Protein AF-A0A951PEL7-F1 (afdb_monomer)

pLDDT: mean 92.61, std 8.61, range [45.69, 98.69]

Mean predicted aligned error: 6.42 Å

Organism: NCBI:txid2839662

Sequence (228 aa):
MPKVAEVSFRKYKTLYHFDSTKHGSCSSIIFHPSWAAYFEKHYTIVRDWAAWEWLGYMQRRNPSTPGLVCKLVTPSKRESLLKQTNYWKLILNQIDFYCIYSDQKIDANNFSLDHYLPWSFVAHDQLWNLVPTTPEVNSSKSNNLPPDHAFEKFITAQHLGLRTFHETTPQNTWDETVEVYINDLRIQNQDDLLDLEKLRNAYSNAIPPLISLATNQGFKLWQTSYSA

Secondary structure (DSSP, 8-state):
--HHHHHHHHHH--SEEES-SSTT----EEE-HHHHHHHHHHHHHHHHHHHHHHHHHHHHH-TT-TTHHHHHS--SSPPPTHHHHHHHHHHHTTS--B-TTT-PBPBTTB-EEEESS-HHHH-S--GGGEEEE-HHHHHHHTTSBPPTTHHHHHHHHHHHHHHHHHHHS-HHHHHHHHHHHHHHHT-SSSGGGG-HHHHHHHHHHHHHHHHHHHHHTTPPBP------

Radius of gyration: 25.46 Å; Cα contacts (8 Å, |Δi|>4): 228; chains: 1; bounding box: 55×40×68 Å

Solvent-accessible surface area (backbone atoms only — not comparable to full-atom values): 13256 Å² total; per-residue (Å²): 108,73,64,66,37,61,76,34,30,84,81,69,60,39,66,50,32,59,77,35,70,52,87,94,63,54,87,49,76,46,63,30,67,72,50,48,53,47,42,68,75,40,38,68,62,57,52,52,50,52,52,49,54,47,50,54,51,49,45,74,76,41,75,85,52,54,41,52,70,49,66,77,58,62,66,98,62,81,82,79,63,60,68,59,50,50,55,51,36,57,36,43,73,76,46,93,49,57,18,56,72,71,67,45,74,61,46,61,91,61,60,32,75,34,48,54,63,22,46,92,59,51,54,63,87,57,64,87,42,50,44,68,30,46,57,68,54,42,65,70,42,54,71,26,34,66,52,78,82,33,51,66,44,45,49,52,51,51,35,53,45,48,44,49,44,55,78,73,47,58,68,70,62,43,56,65,67,46,47,61,46,33,67,76,44,67,47,92,53,74,71,48,51,67,34,64,68,56,38,44,51,29,48,65,66,52,47,58,62,49,53,54,51,41,43,77,72,68,47,44,73,44,88,72,85,64,74,131

Foldseek 3Di:
DDPCCVVCCVPVVDQWDFPDPDPPPTDDIGGRPVNVVVCVVCVVVVVVVVLVVVLVVVCVVCVPQAPSVCLSCPDPDDDDCVVLLVLVLLLLVVDFDAALQQRHTDDSVAWDWAQLQFCNRNVDDQNLRIDTDGPVVRVLCHNAHEDPSSLLVSLVRQLSSLVSSVVPDDPVVSVVNCPSVCVQLVQDDSVLSNPSVSSSVSCVVRPPVSVVVVVVVPHHHRDDPSDD

Structure (mmCIF, N/CA/C/O backbone):
data_AF-A0A951PEL7-F1
#
_entry.id   AF-A0A951PEL7-F1
#
loop_
_atom_site.group_PDB
_atom_site.id
_atom_site.type_symbol
_atom_site.label_atom_id
_atom_site.label_alt_id
_atom_site.label_comp_id
_atom_site.label_asym_id
_atom_site.label_entity_id
_atom_site.label_seq_id
_atom_site.pdbx_PDB_ins_code
_atom_site.Cartn_x
_atom_site.Cartn_y
_atom_site.Cartn_z
_atom_site.occupancy
_atom_site.B_iso_or_equiv
_atom_site.auth_seq_id
_atom_site.auth_comp_id
_atom_site.auth_asym_id
_atom_site.auth_atom_id
_atom_site.pdbx_PDB_model_num
ATOM 1 N N . MET A 1 1 ? 31.874 9.849 -33.926 1.00 57.94 1 MET A N 1
ATOM 2 C CA . MET A 1 1 ? 30.808 8.957 -34.440 1.00 57.94 1 MET A CA 1
ATOM 3 C C . MET A 1 1 ? 31.457 7.873 -35.297 1.00 57.94 1 MET A C 1
ATOM 5 O O . MET A 1 1 ? 32.344 8.226 -36.074 1.00 57.94 1 MET A O 1
ATOM 9 N N . PRO A 1 2 ? 31.126 6.577 -35.148 1.00 65.12 2 PRO A N 1
ATOM 10 C CA . PRO A 1 2 ? 31.903 5.515 -35.784 1.00 65.12 2 PRO A CA 1
ATOM 11 C C . PRO A 1 2 ? 31.616 5.432 -37.292 1.00 65.12 2 PRO A C 1
ATOM 13 O O . PRO A 1 2 ? 30.633 4.829 -37.712 1.00 65.12 2 PRO A O 1
ATOM 16 N N . LYS A 1 3 ? 32.521 5.987 -38.115 1.00 69.50 3 LYS A N 1
ATOM 17 C CA . LYS A 1 3 ? 32.518 5.896 -39.595 1.00 69.50 3 LYS A CA 1
ATOM 18 C C . LYS A 1 3 ? 32.374 4.457 -40.120 1.00 69.50 3 LYS A C 1
ATOM 20 O O . LYS A 1 3 ? 31.879 4.236 -41.218 1.00 69.50 3 LYS A O 1
ATOM 25 N N . VAL A 1 4 ? 32.786 3.474 -39.318 1.00 71.44 4 VAL A N 1
ATOM 26 C CA . VAL A 1 4 ? 32.710 2.041 -39.634 1.00 71.44 4 VAL A CA 1
ATOM 27 C C . VAL A 1 4 ? 31.271 1.579 -39.878 1.00 71.44 4 VAL A C 1
ATOM 29 O O . VAL A 1 4 ? 31.048 0.791 -40.795 1.00 71.44 4 VAL A O 1
ATOM 32 N N . ALA A 1 5 ? 30.300 2.076 -39.101 1.00 70.75 5 ALA A N 1
ATOM 33 C CA . ALA A 1 5 ? 28.903 1.657 -39.217 1.00 70.75 5 ALA A CA 1
ATOM 34 C C . ALA A 1 5 ? 28.263 2.134 -40.529 1.00 70.75 5 ALA A C 1
ATOM 36 O O . ALA A 1 5 ? 27.526 1.370 -41.137 1.00 70.75 5 ALA A O 1
ATOM 37 N N . GLU A 1 6 ? 28.599 3.344 -40.987 1.00 73.06 6 GLU A N 1
ATOM 38 C CA . GLU A 1 6 ? 28.119 3.926 -42.248 1.00 73.06 6 GLU A CA 1
ATOM 39 C C . GLU A 1 6 ? 28.667 3.163 -43.464 1.00 73.06 6 GLU A C 1
ATOM 41 O O . GLU A 1 6 ? 27.905 2.683 -44.302 1.00 73.06 6 GLU A O 1
ATOM 46 N N . VAL A 1 7 ? 29.988 2.956 -43.518 1.00 78.31 7 VAL A N 1
ATOM 47 C CA . VAL A 1 7 ? 30.658 2.250 -44.629 1.00 78.31 7 VAL A CA 1
ATOM 48 C C . VAL A 1 7 ? 30.215 0.783 -44.720 1.00 78.31 7 VAL A C 1
ATOM 50 O O . VAL A 1 7 ? 30.119 0.208 -45.804 1.00 78.31 7 VAL A O 1
ATOM 53 N N . SER A 1 8 ? 29.917 0.170 -43.575 1.00 81.69 8 SER A N 1
ATOM 54 C CA . SER A 1 8 ? 29.542 -1.244 -43.473 1.00 81.69 8 SER A CA 1
ATOM 55 C C . SER A 1 8 ? 28.038 -1.492 -43.572 1.00 81.69 8 SER A C 1
ATOM 57 O O . SER A 1 8 ? 27.629 -2.651 -43.656 1.00 81.69 8 SER A O 1
ATOM 59 N N . PHE A 1 9 ? 27.213 -0.440 -43.585 1.00 82.94 9 PHE A N 1
ATOM 60 C CA . PHE A 1 9 ? 25.769 -0.537 -43.371 1.00 82.94 9 PHE A CA 1
ATOM 61 C C . PHE A 1 9 ? 25.067 -1.448 -44.376 1.00 82.94 9 PHE A C 1
ATOM 63 O O . PHE A 1 9 ? 24.330 -2.351 -43.989 1.00 82.94 9 PHE A O 1
ATOM 70 N N . ARG A 1 10 ? 25.343 -1.267 -45.673 1.00 81.88 10 ARG A N 1
ATOM 71 C CA . ARG A 1 10 ? 24.746 -2.089 -46.739 1.00 81.88 10 ARG A CA 1
ATOM 72 C C . ARG A 1 10 ? 25.421 -3.451 -46.886 1.00 81.88 10 ARG A C 1
ATOM 74 O O . ARG A 1 10 ? 24.744 -4.439 -47.147 1.00 81.88 10 ARG A O 1
ATOM 81 N N . LYS A 1 11 ? 26.747 -3.506 -46.717 1.00 86.44 11 LYS A N 1
ATOM 82 C CA . LYS A 1 11 ? 27.551 -4.715 -46.957 1.00 86.44 11 LYS A CA 1
ATOM 83 C C . LYS A 1 11 ? 27.383 -5.760 -45.854 1.00 86.44 11 LYS A C 1
ATOM 85 O O . LYS A 1 11 ? 27.200 -6.934 -46.151 1.00 86.44 11 LYS A O 1
ATOM 90 N N . TYR A 1 12 ? 27.443 -5.333 -44.596 1.00 85.31 12 TYR A N 1
ATOM 91 C CA . TYR A 1 12 ? 27.416 -6.214 -43.426 1.00 85.31 12 TYR A CA 1
ATOM 92 C C . TYR A 1 12 ? 26.092 -6.156 -42.661 1.00 85.31 12 TYR A C 1
ATOM 94 O O . TYR A 1 12 ? 25.952 -6.846 -41.657 1.00 85.31 12 TYR A O 1
ATOM 102 N N . LYS A 1 13 ? 25.121 -5.357 -43.134 1.00 87.94 13 LYS A N 1
ATOM 103 C CA . LYS A 1 13 ? 23.805 -5.185 -42.502 1.00 87.94 13 LYS A CA 1
ATOM 104 C C . LYS A 1 13 ? 23.946 -4.854 -41.014 1.00 87.94 13 LYS A C 1
ATOM 106 O O . LYS A 1 13 ? 23.382 -5.540 -40.164 1.00 87.94 13 LYS A O 1
ATOM 111 N N . THR A 1 14 ? 24.746 -3.841 -40.684 1.00 89.94 14 THR A N 1
ATOM 112 C CA . THR A 1 14 ? 24.863 -3.373 -39.294 1.00 89.94 14 THR A CA 1
ATOM 113 C C . THR A 1 14 ? 23.504 -2.881 -38.789 1.00 89.94 14 THR A C 1
ATOM 115 O O . THR A 1 14 ? 22.650 -2.486 -39.579 1.00 89.94 14 THR A O 1
ATOM 118 N N . LEU A 1 15 ? 23.280 -2.939 -37.473 1.00 90.44 15 LEU A N 1
ATOM 119 C CA . LEU A 1 15 ? 21.970 -2.668 -36.870 1.00 90.44 15 LEU A CA 1
ATOM 120 C C . LEU A 1 15 ? 21.412 -1.290 -37.255 1.00 90.44 15 LEU A C 1
ATOM 122 O O . LEU A 1 15 ? 20.276 -1.167 -37.718 1.00 90.44 15 LEU A O 1
ATOM 126 N N . TYR A 1 16 ? 22.241 -0.265 -37.080 1.00 91.38 16 TYR A N 1
ATOM 127 C CA . TYR A 1 16 ? 21.915 1.116 -37.386 1.00 91.38 16 TYR A CA 1
ATOM 128 C C . TYR A 1 16 ? 23.171 1.916 -37.752 1.00 91.38 16 TYR A C 1
ATOM 130 O O . TYR A 1 16 ? 24.299 1.508 -37.456 1.00 91.38 16 TYR A O 1
ATOM 138 N N . HIS A 1 17 ? 22.967 3.085 -38.355 1.00 89.56 17 HIS A N 1
ATOM 139 C CA . HIS A 1 17 ? 23.951 4.166 -38.409 1.00 89.56 17 HIS A CA 1
ATOM 140 C C . HIS A 1 17 ? 23.283 5.504 -38.078 1.00 89.56 17 HIS A C 1
ATOM 142 O O . HIS A 1 17 ? 22.070 5.579 -37.917 1.00 89.56 17 HIS A O 1
ATOM 148 N N . PHE A 1 18 ? 24.077 6.560 -37.946 1.00 88.81 18 PHE A N 1
ATOM 149 C CA . PHE A 1 18 ? 23.567 7.920 -37.783 1.00 88.81 18 PHE A CA 1
ATOM 150 C C . PHE A 1 18 ? 23.404 8.585 -39.149 1.00 88.81 18 PHE A C 1
ATOM 152 O O . PHE A 1 18 ? 24.183 8.301 -40.063 1.00 88.81 18 PHE A O 1
ATOM 159 N N . ASP A 1 19 ? 22.433 9.484 -39.280 1.00 89.19 19 ASP A N 1
ATOM 160 C CA . ASP A 1 19 ? 22.223 10.294 -40.491 1.00 89.19 19 ASP A CA 1
ATOM 161 C C . ASP A 1 19 ? 23.401 11.222 -40.831 1.00 89.19 19 ASP A C 1
ATOM 163 O O . ASP A 1 19 ? 23.542 11.658 -41.972 1.00 89.19 19 ASP A O 1
ATOM 167 N N . SER A 1 20 ? 24.278 11.488 -39.859 1.00 85.81 20 SER A N 1
ATOM 168 C CA . SER A 1 20 ? 25.512 12.243 -40.042 1.00 85.81 20 SER A CA 1
ATOM 169 C C . SER A 1 20 ? 26.658 11.689 -39.199 1.00 85.81 20 SER A C 1
ATOM 171 O O . SER A 1 20 ? 26.497 11.305 -38.039 1.00 85.81 20 SER A O 1
ATOM 173 N N . THR A 1 21 ? 27.870 11.715 -39.754 1.00 81.44 21 THR A N 1
ATOM 174 C CA . THR A 1 21 ? 29.106 11.411 -39.015 1.00 81.44 21 THR A CA 1
ATOM 175 C C . THR A 1 21 ? 29.754 12.631 -38.370 1.00 81.44 21 THR A C 1
ATOM 177 O O . THR A 1 21 ? 30.701 12.476 -37.589 1.00 81.44 21 THR A O 1
ATOM 180 N N . LYS A 1 22 ? 29.246 13.840 -38.647 1.00 84.25 22 LYS A N 1
ATOM 181 C CA . LYS A 1 22 ? 29.718 15.080 -38.020 1.00 84.25 22 LYS A CA 1
ATOM 182 C C . LYS A 1 22 ? 29.101 15.227 -36.629 1.00 84.25 22 LYS A C 1
ATOM 184 O O . LYS A 1 22 ? 27.885 15.177 -36.457 1.00 84.25 22 LYS A O 1
ATOM 189 N N . HIS A 1 23 ? 29.956 15.405 -35.625 1.00 78.94 23 HIS A N 1
ATOM 190 C CA . HIS A 1 23 ? 29.526 15.637 -34.248 1.00 78.94 23 HIS A CA 1
ATOM 191 C C . HIS A 1 23 ? 28.653 16.899 -34.160 1.00 78.94 23 HIS A C 1
ATOM 193 O O . HIS A 1 23 ? 28.997 17.919 -34.749 1.00 78.94 23 HIS A O 1
ATOM 199 N N . GLY A 1 24 ? 27.531 16.827 -33.439 1.00 84.00 24 GLY A N 1
ATOM 200 C CA . GLY A 1 24 ? 26.575 17.936 -33.315 1.00 84.00 24 GLY A CA 1
ATOM 201 C C . GLY A 1 24 ? 25.646 18.143 -34.519 1.00 84.00 24 GLY A C 1
ATOM 202 O O . GLY A 1 24 ? 24.775 18.999 -34.453 1.00 84.00 24 GLY A O 1
ATOM 203 N N . SER A 1 25 ? 25.792 17.367 -35.600 1.00 87.12 25 SER A N 1
ATOM 204 C CA . SER A 1 25 ? 24.920 17.430 -36.790 1.00 87.12 25 SER A CA 1
ATOM 205 C C . SER A 1 25 ? 24.080 16.167 -36.996 1.00 87.12 25 SER A C 1
ATOM 207 O O . SER A 1 25 ? 23.501 15.985 -38.061 1.00 87.12 25 SER A O 1
ATOM 209 N N . CYS A 1 26 ? 24.069 15.271 -36.013 1.00 88.62 26 CYS A N 1
ATOM 210 C CA . CYS A 1 26 ? 23.255 14.065 -36.023 1.00 88.62 26 CYS A CA 1
ATOM 211 C C . CYS A 1 26 ? 21.867 14.393 -35.475 1.00 88.62 26 CYS A C 1
ATOM 213 O O . CYS A 1 26 ? 21.769 14.898 -34.355 1.00 88.62 26 CYS A O 1
ATOM 215 N N . SER A 1 27 ? 20.819 14.074 -36.233 1.00 90.75 27 SER A N 1
ATOM 216 C CA . SER A 1 27 ? 19.427 14.297 -35.816 1.00 90.75 27 SER A CA 1
ATOM 217 C C . SER A 1 27 ? 18.623 13.007 -35.694 1.00 90.75 27 SER A C 1
ATOM 219 O O . SER A 1 27 ? 17.594 12.981 -35.021 1.00 90.75 27 SER A O 1
ATOM 221 N N . SER A 1 28 ? 19.107 11.920 -36.298 1.00 90.88 28 SER A N 1
ATOM 222 C CA . SER A 1 28 ? 18.386 10.655 -36.338 1.00 90.88 28 SER A CA 1
ATOM 223 C C . SER A 1 28 ? 19.304 9.434 -36.412 1.00 90.88 28 SER A C 1
ATOM 225 O O . SER A 1 28 ? 20.475 9.497 -36.797 1.00 90.88 28 SER A O 1
ATOM 227 N N . ILE A 1 29 ? 18.736 8.293 -36.021 1.00 91.69 29 ILE A N 1
ATOM 228 C CA . ILE A 1 29 ? 19.324 6.966 -36.185 1.00 91.69 29 ILE A CA 1
ATOM 229 C C . ILE A 1 29 ? 18.579 6.270 -37.325 1.00 91.69 29 ILE A C 1
ATOM 231 O O . ILE A 1 29 ? 17.351 6.209 -37.324 1.00 91.69 29 ILE A O 1
ATOM 235 N N . ILE A 1 30 ? 19.321 5.724 -38.282 1.00 90.75 30 ILE A N 1
ATOM 236 C CA . ILE A 1 30 ? 18.791 5.007 -39.439 1.00 90.75 30 ILE A CA 1
ATOM 237 C C . ILE A 1 30 ? 19.024 3.511 -39.227 1.00 90.75 30 ILE A C 1
ATOM 239 O O . ILE A 1 30 ? 20.162 3.037 -39.235 1.00 90.75 30 ILE A O 1
ATOM 243 N N . PHE A 1 31 ? 17.938 2.758 -39.047 1.00 92.88 31 PHE A N 1
ATOM 244 C CA . PHE A 1 31 ? 17.975 1.299 -38.953 1.00 92.88 31 PHE A CA 1
ATOM 245 C C . PHE A 1 31 ? 18.129 0.652 -40.325 1.00 92.88 31 PHE A C 1
ATOM 247 O O . PHE A 1 31 ? 17.558 1.104 -41.320 1.00 92.88 31 PHE A O 1
ATOM 254 N N . HIS A 1 32 ? 18.873 -0.453 -40.387 1.00 94.00 32 HIS A N 1
ATOM 255 C CA . HIS A 1 32 ? 18.930 -1.233 -41.619 1.00 94.00 32 HIS A CA 1
ATOM 256 C C . HIS A 1 32 ? 17.564 -1.878 -41.891 1.00 94.00 32 HIS A C 1
ATOM 258 O O . HIS A 1 32 ? 17.008 -2.485 -40.973 1.00 94.00 32 HIS A O 1
ATOM 264 N N . PRO A 1 33 ? 17.047 -1.862 -43.136 1.00 93.88 33 PRO A N 1
ATOM 265 C CA . PRO A 1 33 ? 15.721 -2.406 -43.441 1.00 93.88 33 PRO A CA 1
ATOM 266 C C . PRO A 1 33 ? 15.511 -3.856 -42.983 1.00 93.88 33 PRO A C 1
ATOM 268 O O . PRO A 1 33 ? 14.449 -4.196 -42.481 1.00 93.88 33 PRO A O 1
ATOM 271 N N . SER A 1 34 ? 16.535 -4.716 -43.083 1.00 93.94 34 SER A N 1
ATOM 272 C CA . SER A 1 34 ? 16.443 -6.100 -42.581 1.00 93.94 34 SER A CA 1
ATOM 273 C C . SER A 1 34 ? 16.281 -6.194 -41.060 1.00 93.94 34 SER A C 1
ATOM 275 O O . SER A 1 34 ? 15.591 -7.090 -40.589 1.00 93.94 34 SER A O 1
ATOM 277 N N . TRP A 1 35 ? 16.905 -5.292 -40.299 1.00 93.94 35 TRP A N 1
ATOM 278 C CA . TRP A 1 35 ? 16.759 -5.249 -38.843 1.00 93.94 35 TRP A CA 1
ATOM 279 C C . TRP A 1 35 ? 15.435 -4.614 -38.433 1.00 93.94 35 TRP A C 1
ATOM 281 O O . TRP A 1 35 ? 14.795 -5.121 -37.522 1.00 93.94 35 TRP A O 1
ATOM 291 N N . ALA A 1 36 ? 14.986 -3.572 -39.141 1.00 93.69 36 ALA A N 1
ATOM 292 C CA . ALA A 1 36 ? 13.651 -3.010 -38.952 1.00 93.69 36 ALA A CA 1
ATOM 293 C C . ALA A 1 36 ? 12.569 -4.084 -39.160 1.00 93.69 36 ALA A C 1
ATOM 295 O O . ALA A 1 36 ? 11.777 -4.329 -38.257 1.00 93.69 36 ALA A O 1
ATOM 296 N N . ALA A 1 37 ? 12.628 -4.826 -40.272 1.00 95.50 37 ALA A N 1
ATOM 297 C CA . ALA A 1 37 ? 11.707 -5.932 -40.541 1.00 95.50 37 ALA A CA 1
ATOM 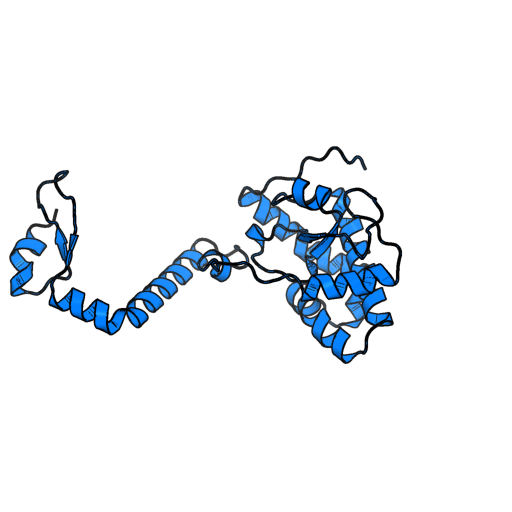298 C C . ALA A 1 37 ? 11.796 -7.056 -39.490 1.00 95.50 37 ALA A C 1
ATOM 300 O O . ALA A 1 37 ? 10.782 -7.647 -39.120 1.00 95.50 37 ALA A O 1
ATOM 301 N N . TYR A 1 38 ? 13.000 -7.359 -38.987 1.00 94.50 38 TYR A N 1
ATOM 302 C CA . TYR A 1 38 ? 13.176 -8.316 -37.893 1.00 94.50 38 TYR A CA 1
ATOM 303 C C . TYR A 1 38 ? 12.499 -7.827 -36.609 1.00 94.50 38 TYR A C 1
ATOM 305 O O . TYR A 1 38 ? 11.754 -8.582 -35.989 1.00 94.50 38 TYR A O 1
ATOM 313 N N . PHE A 1 39 ? 12.725 -6.571 -36.215 1.00 93.81 39 PHE A N 1
ATOM 314 C CA . PHE A 1 39 ? 12.109 -6.002 -35.022 1.00 93.81 39 PHE A CA 1
ATOM 315 C C . PHE A 1 39 ? 10.601 -5.895 -35.147 1.00 93.81 39 PHE A C 1
ATOM 317 O O . PHE A 1 39 ? 9.928 -6.230 -34.188 1.00 93.81 39 PHE A O 1
ATOM 324 N N . GLU A 1 40 ? 10.059 -5.509 -36.299 1.00 94.75 40 GLU A N 1
ATOM 325 C CA . GLU A 1 40 ? 8.611 -5.508 -36.524 1.00 94.75 40 GLU A CA 1
ATOM 326 C C . GLU A 1 40 ? 8.026 -6.915 -36.365 1.00 94.75 40 GLU A C 1
ATOM 328 O O . GLU A 1 40 ? 7.053 -7.109 -35.637 1.00 94.75 40 GLU A O 1
ATOM 333 N N . LYS A 1 41 ? 8.666 -7.924 -36.970 1.00 97.31 41 LYS A N 1
ATOM 334 C CA . LYS A 1 41 ? 8.226 -9.323 -36.878 1.00 97.31 41 LYS A CA 1
ATOM 335 C C . LYS A 1 41 ? 8.325 -9.894 -35.459 1.00 97.31 41 LYS A C 1
ATOM 337 O O . LYS A 1 41 ? 7.495 -10.713 -35.071 1.00 97.31 41 LYS A O 1
ATOM 342 N N . HIS A 1 42 ? 9.349 -9.506 -34.703 1.00 96.31 42 HIS A N 1
ATOM 343 C CA . HIS A 1 42 ? 9.679 -10.079 -33.393 1.00 96.31 42 HIS A CA 1
ATOM 344 C C . HIS A 1 42 ? 9.487 -9.095 -32.231 1.00 96.31 42 HIS A C 1
ATOM 346 O O . HIS A 1 42 ? 10.019 -9.321 -31.143 1.00 96.31 42 HIS A O 1
ATOM 352 N N . TYR A 1 43 ? 8.725 -8.019 -32.447 1.00 94.88 43 TYR A N 1
ATOM 353 C CA . TYR A 1 43 ? 8.643 -6.875 -31.539 1.00 94.88 43 TYR A CA 1
ATOM 354 C C . TYR A 1 43 ? 8.303 -7.289 -30.111 1.00 94.88 43 TYR A C 1
ATOM 356 O O . TYR A 1 43 ? 9.003 -6.901 -29.183 1.00 94.88 43 TYR A O 1
ATOM 364 N N . THR A 1 44 ? 7.282 -8.133 -29.944 1.00 95.25 44 THR A N 1
ATOM 365 C CA . THR A 1 44 ? 6.839 -8.628 -28.635 1.00 95.25 44 THR A CA 1
ATOM 366 C C . THR A 1 44 ? 7.980 -9.288 -27.862 1.00 95.25 44 THR A C 1
ATOM 368 O O . THR A 1 44 ? 8.234 -8.916 -26.725 1.00 95.25 44 THR A O 1
ATOM 371 N N . ILE A 1 45 ? 8.739 -10.188 -28.498 1.00 96.06 45 ILE A N 1
ATOM 372 C CA . ILE A 1 45 ? 9.849 -10.907 -27.851 1.00 96.06 45 ILE A CA 1
ATOM 373 C C . ILE A 1 45 ? 10.950 -9.931 -27.428 1.00 96.06 45 ILE A C 1
ATOM 375 O O . ILE A 1 45 ? 11.441 -9.992 -26.303 1.00 96.06 45 ILE A O 1
ATOM 379 N N . VAL A 1 46 ? 11.338 -9.021 -28.324 1.00 93.81 46 VAL A N 1
ATOM 380 C CA . VAL A 1 46 ? 12.419 -8.060 -28.056 1.00 93.81 46 VAL A CA 1
ATOM 381 C C . VAL A 1 46 ? 12.015 -7.067 -26.967 1.00 93.81 46 VAL A C 1
ATOM 383 O O . VAL A 1 46 ? 12.811 -6.780 -26.074 1.00 93.81 46 VAL A O 1
ATOM 386 N N . ARG A 1 47 ? 10.776 -6.567 -27.013 1.00 93.12 47 ARG A N 1
ATOM 387 C CA . ARG A 1 47 ? 10.211 -5.670 -26.003 1.00 93.12 47 ARG A CA 1
ATOM 388 C C . ARG A 1 47 ? 10.167 -6.343 -24.634 1.00 93.12 47 ARG A C 1
ATOM 390 O O . ARG A 1 47 ? 10.596 -5.735 -23.659 1.00 93.12 47 ARG A O 1
ATOM 397 N N . ASP A 1 48 ? 9.675 -7.574 -24.564 1.00 92.94 48 ASP A N 1
ATOM 398 C CA . ASP A 1 48 ? 9.505 -8.282 -23.294 1.00 92.94 48 ASP A CA 1
ATOM 399 C C . ASP A 1 48 ? 10.867 -8.674 -22.694 1.00 92.94 48 ASP A C 1
ATOM 401 O O . ASP A 1 48 ? 11.072 -8.518 -21.490 1.00 92.94 48 ASP A O 1
ATOM 405 N N . TRP A 1 49 ? 11.844 -9.064 -23.525 1.00 94.94 49 TRP A N 1
ATOM 406 C CA . TRP A 1 49 ? 13.236 -9.244 -23.091 1.00 94.94 49 TRP A CA 1
ATOM 407 C C . TRP A 1 49 ? 13.838 -7.943 -22.539 1.00 94.94 49 TRP A C 1
ATOM 409 O O . TRP A 1 49 ? 14.417 -7.941 -21.454 1.00 94.94 49 TRP A O 1
ATOM 419 N N . ALA A 1 50 ? 13.662 -6.819 -23.241 1.00 93.50 50 ALA A N 1
ATOM 420 C CA . ALA A 1 50 ? 14.165 -5.526 -22.779 1.00 93.50 50 ALA A CA 1
ATOM 421 C C . ALA A 1 50 ? 13.513 -5.094 -21.454 1.00 93.50 50 ALA A C 1
ATOM 423 O O . ALA A 1 50 ? 14.199 -4.586 -20.566 1.00 93.50 50 ALA A O 1
ATOM 424 N N . ALA A 1 51 ? 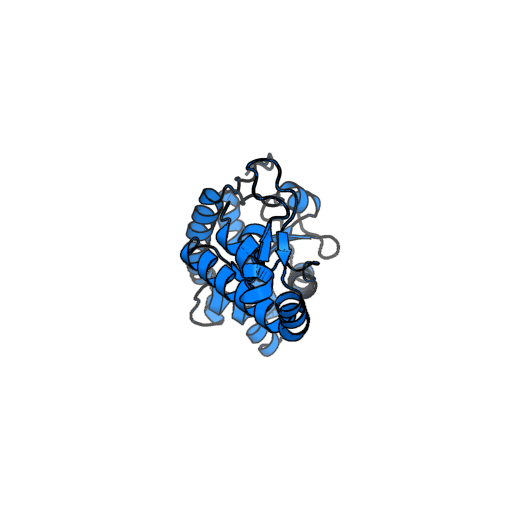12.207 -5.331 -21.293 1.00 92.00 51 ALA A N 1
ATOM 425 C CA . ALA A 1 51 ? 11.490 -5.071 -20.048 1.00 92.00 51 ALA A CA 1
ATOM 426 C C . ALA A 1 51 ? 12.005 -5.948 -18.894 1.00 92.00 51 ALA A C 1
ATOM 428 O O . ALA A 1 51 ? 12.180 -5.448 -17.782 1.00 92.00 51 ALA A O 1
ATOM 429 N N . TRP A 1 52 ? 12.303 -7.224 -19.155 1.00 93.50 52 TRP A N 1
ATOM 430 C CA . TRP A 1 52 ? 12.878 -8.143 -18.170 1.00 93.50 52 TRP A CA 1
ATOM 431 C C . TRP A 1 52 ? 14.273 -7.709 -17.707 1.00 93.50 52 TRP A C 1
ATOM 433 O O . TRP A 1 52 ? 14.529 -7.615 -16.505 1.00 93.50 52 TRP A O 1
ATOM 443 N N . GLU A 1 53 ? 15.168 -7.382 -18.642 1.00 95.44 53 GLU A N 1
ATOM 444 C CA . GLU A 1 53 ? 16.512 -6.889 -18.312 1.00 95.44 53 GLU A CA 1
ATOM 445 C C . GLU A 1 53 ? 16.458 -5.565 -17.546 1.00 95.44 53 GLU A C 1
ATOM 447 O O . GLU A 1 53 ? 17.214 -5.354 -16.590 1.00 95.44 53 GLU A O 1
ATOM 452 N N . TRP A 1 54 ? 15.525 -4.684 -17.921 1.00 93.81 54 TRP A N 1
ATOM 453 C CA . TRP A 1 54 ? 15.289 -3.434 -17.211 1.00 93.81 54 TRP A CA 1
ATOM 454 C C . TRP A 1 54 ? 14.802 -3.668 -15.780 1.00 93.81 54 TRP A C 1
ATOM 456 O O . TRP A 1 54 ? 15.372 -3.104 -14.844 1.00 93.81 54 TRP A O 1
ATOM 466 N N . LEU A 1 55 ? 13.816 -4.547 -15.583 1.00 92.62 55 LEU A N 1
ATOM 467 C CA . LEU A 1 55 ? 13.355 -4.946 -14.254 1.00 92.62 55 LEU A CA 1
ATOM 468 C C . LEU A 1 55 ? 14.507 -5.522 -13.418 1.00 92.62 55 LEU A C 1
ATOM 470 O O . LEU A 1 55 ? 14.706 -5.107 -12.276 1.00 92.62 55 LEU A O 1
ATOM 474 N N . GLY A 1 56 ? 15.308 -6.419 -13.996 1.00 93.88 56 GLY A N 1
ATOM 475 C CA . GLY A 1 56 ? 16.467 -7.006 -13.325 1.00 93.88 56 GLY A CA 1
ATOM 476 C C . GLY A 1 56 ? 17.508 -5.959 -12.920 1.00 93.88 56 GLY A C 1
ATOM 477 O O . GLY A 1 56 ? 18.026 -5.993 -11.801 1.00 93.88 56 GLY A O 1
ATOM 478 N N . TYR A 1 57 ? 17.805 -4.996 -13.797 1.00 95.25 57 TYR A N 1
ATOM 479 C CA . TYR A 1 57 ? 18.674 -3.865 -13.473 1.00 95.25 57 TYR A CA 1
ATOM 480 C C . TYR A 1 57 ? 18.108 -3.032 -12.320 1.00 95.25 57 TYR A C 1
ATOM 482 O O . TYR A 1 57 ? 18.821 -2.756 -11.351 1.00 95.25 57 TYR A O 1
ATOM 490 N N . MET A 1 58 ? 16.829 -2.671 -12.399 1.00 94.50 58 MET A N 1
ATOM 491 C CA . MET A 1 58 ? 16.174 -1.842 -11.395 1.00 94.50 58 MET A CA 1
ATOM 492 C C . MET A 1 58 ? 16.121 -2.536 -10.034 1.00 94.50 58 MET A C 1
ATOM 494 O O . MET A 1 58 ? 16.400 -1.883 -9.030 1.00 94.50 58 MET A O 1
ATOM 498 N N . GLN A 1 59 ? 15.866 -3.848 -9.983 1.00 93.19 59 GLN A N 1
ATOM 499 C CA . GLN A 1 59 ? 15.865 -4.620 -8.737 1.00 93.19 59 GLN A CA 1
ATOM 500 C C . GLN A 1 59 ? 17.248 -4.631 -8.079 1.00 93.19 59 GLN A C 1
ATOM 502 O O . GLN A 1 59 ? 17.356 -4.431 -6.872 1.00 93.19 59 GLN A O 1
ATOM 507 N N . ARG A 1 60 ? 18.325 -4.791 -8.865 1.00 94.50 60 ARG A N 1
ATOM 508 C CA . ARG A 1 60 ? 19.704 -4.737 -8.343 1.00 94.50 60 ARG A CA 1
ATOM 509 C C . ARG A 1 60 ? 20.075 -3.363 -7.791 1.00 94.50 60 ARG A C 1
ATOM 511 O O . ARG A 1 60 ? 20.851 -3.277 -6.846 1.00 94.50 60 ARG A O 1
ATOM 518 N N . ARG A 1 61 ? 19.563 -2.290 -8.397 1.00 93.81 61 ARG A N 1
ATOM 519 C CA . ARG A 1 61 ? 19.840 -0.910 -7.967 1.00 93.81 61 ARG A CA 1
ATOM 520 C C . ARG A 1 61 ? 18.961 -0.451 -6.807 1.00 93.81 61 ARG A C 1
ATOM 522 O O . ARG A 1 61 ? 19.358 0.466 -6.100 1.00 93.81 61 ARG A O 1
ATOM 529 N N . ASN A 1 62 ? 17.812 -1.091 -6.600 1.00 90.69 62 ASN A N 1
ATOM 530 C CA . ASN A 1 62 ? 16.803 -0.678 -5.628 1.00 90.69 62 ASN A CA 1
ATOM 531 C C . ASN A 1 62 ? 16.290 -1.878 -4.803 1.00 90.69 62 ASN A C 1
ATOM 533 O O . ASN A 1 62 ? 15.080 -2.105 -4.760 1.00 90.69 62 ASN A O 1
ATOM 537 N N . PRO A 1 63 ? 17.173 -2.654 -4.141 1.00 88.38 63 PRO A N 1
ATOM 538 C CA . PRO A 1 63 ? 16.821 -3.955 -3.563 1.00 88.38 63 PRO A CA 1
ATOM 539 C C . PRO A 1 63 ? 15.715 -3.878 -2.506 1.00 88.38 63 PRO A C 1
ATOM 541 O O . PRO A 1 63 ? 14.916 -4.800 -2.391 1.00 88.38 63 PRO A O 1
ATOM 544 N N . SER A 1 64 ? 15.644 -2.768 -1.770 1.00 87.94 64 SER A N 1
ATOM 545 C CA . SER A 1 64 ? 14.666 -2.573 -0.699 1.00 87.94 64 SER A CA 1
ATOM 546 C C . SER A 1 64 ? 13.343 -1.973 -1.174 1.00 87.94 64 SER A C 1
ATOM 548 O O . SER A 1 64 ? 12.457 -1.786 -0.353 1.00 87.94 64 SER A O 1
ATOM 550 N N . THR A 1 65 ? 13.191 -1.615 -2.454 1.00 87.50 65 THR A N 1
ATOM 551 C CA . THR A 1 65 ? 12.000 -0.891 -2.930 1.00 87.50 65 THR A CA 1
ATOM 552 C C . THR A 1 65 ? 10.789 -1.820 -3.033 1.00 87.50 65 THR A C 1
ATOM 554 O O . THR A 1 65 ? 10.798 -2.718 -3.877 1.00 87.50 65 THR A O 1
ATOM 557 N N . PRO A 1 66 ? 9.711 -1.580 -2.258 1.00 87.81 66 PRO A N 1
ATOM 558 C CA . PRO A 1 66 ? 8.499 -2.384 -2.349 1.00 87.81 66 PRO A CA 1
ATOM 559 C C . PRO A 1 66 ? 7.825 -2.206 -3.709 1.00 87.81 66 PRO A C 1
ATOM 561 O O . PRO A 1 66 ? 7.874 -1.114 -4.290 1.00 87.81 66 PRO A O 1
ATOM 564 N N . GLY A 1 67 ? 7.203 -3.278 -4.207 1.00 85.81 67 GLY A N 1
ATOM 565 C CA . GLY A 1 67 ? 6.362 -3.241 -5.405 1.00 85.81 67 GLY A CA 1
ATOM 566 C C . GLY A 1 67 ? 7.071 -2.730 -6.664 1.00 85.81 67 GLY A C 1
ATOM 567 O O . GLY A 1 67 ? 6.438 -2.094 -7.503 1.00 85.81 67 GLY A O 1
ATOM 568 N N . LEU A 1 68 ? 8.384 -2.958 -6.803 1.00 89.06 68 LEU A N 1
ATOM 569 C CA . LEU A 1 68 ? 9.184 -2.380 -7.890 1.00 89.06 68 LEU A CA 1
ATOM 570 C C . LEU A 1 68 ? 8.618 -2.695 -9.282 1.00 89.06 68 LEU A C 1
ATOM 572 O O . LEU A 1 68 ? 8.548 -1.803 -10.123 1.00 89.06 68 LEU A O 1
ATOM 576 N N . VAL A 1 69 ? 8.168 -3.931 -9.512 1.00 87.06 69 VAL A N 1
ATOM 577 C CA . VAL A 1 69 ? 7.535 -4.341 -10.778 1.00 87.06 69 VAL A CA 1
ATOM 578 C C . VAL A 1 69 ? 6.344 -3.435 -11.106 1.00 87.06 69 VAL A C 1
ATOM 580 O O . VAL A 1 69 ? 6.284 -2.869 -12.196 1.00 87.06 69 VAL A O 1
ATOM 583 N N . CYS A 1 70 ? 5.452 -3.225 -10.136 1.00 86.38 70 CYS A N 1
ATOM 584 C CA . CYS A 1 70 ? 4.264 -2.381 -10.277 1.00 86.38 70 CYS A CA 1
ATOM 585 C C . CYS A 1 70 ? 4.613 -0.901 -10.509 1.00 86.38 70 CYS A C 1
ATOM 587 O O . CYS A 1 70 ? 3.850 -0.173 -11.139 1.00 86.38 70 CYS A O 1
ATOM 589 N N . LYS A 1 71 ? 5.775 -0.443 -10.026 1.00 87.25 71 LYS A N 1
ATOM 590 C CA . LYS A 1 71 ? 6.275 0.924 -10.252 1.00 87.25 71 LYS A CA 1
ATOM 591 C C . LYS A 1 71 ? 6.896 1.117 -11.635 1.00 87.25 71 LYS A C 1
ATOM 593 O O . LYS A 1 71 ? 6.842 2.222 -12.166 1.00 87.25 71 LYS A O 1
ATOM 598 N N .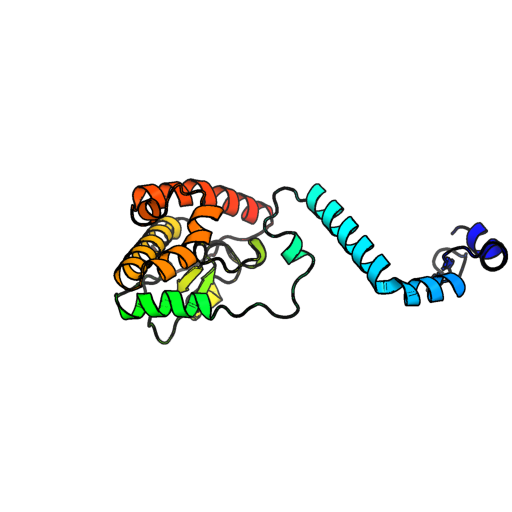 LEU A 1 72 ? 7.504 0.077 -12.209 1.00 86.12 72 LEU A N 1
ATOM 599 C CA . LEU A 1 72 ? 8.090 0.128 -13.555 1.00 86.12 72 LEU A CA 1
ATOM 600 C C . LEU A 1 72 ? 7.040 -0.028 -14.649 1.00 86.12 72 LEU A C 1
ATOM 602 O O . LEU A 1 72 ? 7.178 0.550 -15.724 1.00 86.12 72 LEU A O 1
ATOM 606 N N . VAL A 1 73 ? 6.002 -0.808 -14.363 1.00 80.44 73 VAL A N 1
ATOM 607 C CA . VAL A 1 73 ? 4.865 -1.027 -15.252 1.00 80.44 73 VAL A CA 1
ATOM 608 C C . VAL A 1 73 ? 3.636 -0.431 -14.584 1.00 80.44 73 VAL A C 1
ATOM 610 O O . VAL A 1 73 ? 2.746 -1.146 -14.129 1.00 80.44 73 VAL A O 1
ATOM 613 N N . THR A 1 74 ? 3.610 0.897 -14.471 1.00 69.19 74 THR A N 1
ATOM 614 C CA . THR A 1 74 ? 2.453 1.589 -13.907 1.00 69.19 74 THR A CA 1
ATOM 615 C C . THR A 1 74 ? 1.246 1.384 -14.822 1.00 69.19 74 THR A C 1
ATOM 617 O O . THR A 1 74 ? 1.289 1.763 -15.998 1.00 69.19 74 THR A O 1
ATOM 620 N N . PRO A 1 75 ? 0.156 0.775 -14.325 1.00 70.81 75 PRO A N 1
ATOM 621 C CA . PRO A 1 75 ? -1.032 0.588 -15.137 1.00 70.81 75 PRO A CA 1
ATOM 622 C C . PRO A 1 75 ? -1.636 1.952 -15.486 1.00 70.81 75 PRO A C 1
ATOM 624 O O . PRO A 1 75 ? -1.598 2.900 -14.700 1.00 70.81 75 PRO A O 1
ATOM 627 N N . SER A 1 76 ? -2.221 2.051 -16.680 1.00 74.25 76 SER A N 1
ATOM 628 C CA . SER A 1 76 ? -2.839 3.286 -17.185 1.00 74.25 76 SER A CA 1
ATOM 629 C C . SER A 1 76 ? -4.029 3.758 -16.341 1.00 74.25 76 SER A C 1
ATOM 631 O O . SER A 1 76 ? -4.411 4.926 -16.408 1.00 74.25 76 SER A O 1
ATOM 633 N N . LYS A 1 77 ? -4.609 2.862 -15.536 1.00 77.44 77 LYS A N 1
ATOM 634 C CA . LYS A 1 77 ? -5.635 3.145 -14.530 1.00 77.44 77 LYS A CA 1
ATOM 635 C C . LYS A 1 77 ? -5.324 2.351 -13.266 1.00 77.44 77 LYS A C 1
ATOM 637 O O . LYS A 1 77 ? -4.903 1.201 -13.359 1.00 77.44 77 LYS A O 1
ATOM 642 N N . ARG A 1 78 ? -5.555 2.955 -12.097 1.00 80.06 78 ARG A N 1
ATOM 643 C CA . ARG A 1 78 ? -5.532 2.222 -10.825 1.00 80.06 78 ARG A CA 1
ATOM 644 C C . ARG A 1 78 ? -6.722 1.273 -10.756 1.00 80.06 78 ARG A C 1
ATOM 646 O O . ARG A 1 78 ? -7.785 1.574 -11.305 1.00 80.06 78 ARG A O 1
ATOM 653 N N . GLU A 1 79 ? -6.526 0.148 -10.083 1.00 84.19 79 GLU A N 1
ATOM 654 C CA . GLU A 1 79 ? -7.622 -0.760 -9.776 1.00 84.19 79 GLU A CA 1
ATOM 655 C C . GLU A 1 79 ? -8.639 -0.083 -8.850 1.00 84.19 79 GLU A C 1
ATOM 657 O O . GLU A 1 79 ? -8.354 0.901 -8.163 1.00 84.19 79 GLU A O 1
ATOM 662 N N . SER A 1 80 ? -9.872 -0.580 -8.885 1.00 91.12 80 SER A N 1
ATOM 663 C CA . SER A 1 80 ? -10.931 -0.068 -8.025 1.00 91.12 80 SER A CA 1
ATOM 664 C C . SER A 1 80 ? -10.753 -0.586 -6.599 1.00 91.12 80 SER A C 1
ATOM 666 O O . SER A 1 80 ? -10.633 -1.791 -6.398 1.00 91.12 80 SER A O 1
ATOM 668 N N . LEU A 1 81 ? -10.866 0.306 -5.610 1.00 95.44 81 LEU A N 1
ATOM 669 C CA . LEU A 1 81 ? -10.908 -0.047 -4.184 1.00 95.44 81 LEU A CA 1
ATOM 670 C C . LEU A 1 81 ? -12.252 -0.650 -3.734 1.00 95.44 81 LEU A C 1
ATOM 672 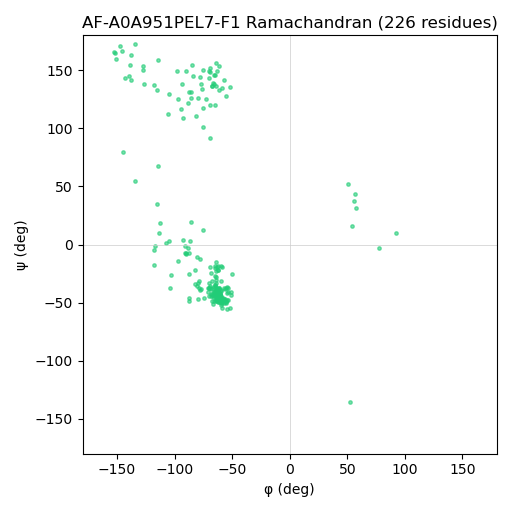O O . LEU A 1 81 ? -12.507 -0.753 -2.540 1.00 95.44 81 LEU A O 1
ATOM 676 N N . LEU A 1 82 ? -13.139 -1.042 -4.658 1.00 96.44 82 LEU A N 1
ATOM 677 C CA . LEU A 1 82 ? -14.503 -1.478 -4.340 1.00 96.44 82 LEU A CA 1
ATOM 678 C C . LEU A 1 82 ? -14.548 -2.602 -3.293 1.00 96.44 82 LEU A C 1
ATOM 680 O O . LEU A 1 82 ? -15.396 -2.568 -2.404 1.00 96.44 82 LEU A O 1
ATOM 684 N N . LYS A 1 83 ? -13.636 -3.580 -3.365 1.00 95.94 83 LYS A N 1
ATOM 685 C CA . LYS A 1 83 ? -13.579 -4.684 -2.392 1.00 95.94 83 LYS A CA 1
ATOM 686 C C . LYS A 1 83 ? -13.263 -4.168 -0.986 1.00 95.94 83 LYS A C 1
ATOM 688 O O . LYS A 1 83 ? -13.957 -4.508 -0.033 1.00 95.94 83 LYS A O 1
ATOM 693 N N . GLN A 1 84 ? -12.265 -3.300 -0.877 1.00 98.00 84 GLN A N 1
ATOM 694 C CA . GLN A 1 84 ? -11.811 -2.712 0.377 1.00 98.00 84 GLN A CA 1
ATOM 695 C C . GLN A 1 84 ? -12.843 -1.730 0.940 1.00 98.00 84 GLN A C 1
ATOM 697 O O . GLN A 1 84 ? -13.081 -1.699 2.146 1.00 98.00 84 GLN A O 1
ATOM 702 N N . THR A 1 85 ? -13.512 -0.969 0.069 1.00 98.06 85 THR A N 1
ATOM 703 C CA . THR A 1 85 ? -14.631 -0.100 0.442 1.00 98.06 85 THR A CA 1
ATOM 704 C C . THR A 1 85 ? -15.789 -0.923 0.989 1.00 98.06 85 THR A C 1
ATOM 706 O O . THR A 1 85 ? -16.345 -0.553 2.015 1.00 98.06 85 THR A O 1
ATOM 709 N N . ASN A 1 86 ? -16.135 -2.051 0.366 1.00 97.62 86 ASN A N 1
ATOM 710 C CA . ASN A 1 86 ? -17.202 -2.922 0.859 1.00 97.62 86 ASN A CA 1
ATOM 711 C C . ASN A 1 86 ? -16.851 -3.560 2.211 1.00 97.62 86 ASN A C 1
ATOM 713 O O . ASN A 1 86 ? -17.712 -3.590 3.088 1.00 97.62 86 ASN A O 1
ATOM 717 N N . TYR A 1 87 ? -15.600 -4.001 2.399 1.00 98.19 87 TYR A N 1
ATOM 718 C CA . TYR A 1 87 ? -15.094 -4.502 3.684 1.00 98.19 87 TYR A CA 1
ATOM 719 C C . TYR A 1 87 ? -15.298 -3.473 4.804 1.00 98.19 87 TYR A C 1
ATOM 721 O O . TYR A 1 87 ? -15.986 -3.741 5.789 1.00 98.19 87 TYR A O 1
ATOM 729 N N . TRP A 1 88 ? -14.788 -2.253 4.620 1.00 98.44 88 TRP A N 1
ATOM 730 C CA . TRP A 1 88 ? -14.914 -1.210 5.635 1.00 98.44 88 TRP A CA 1
ATOM 731 C C . TRP A 1 88 ? -16.347 -0.708 5.793 1.00 98.44 88 TRP A C 1
ATOM 733 O O . TRP A 1 88 ? -16.778 -0.459 6.912 1.00 98.44 88 TRP A O 1
ATOM 743 N N . LYS A 1 89 ? -17.129 -0.617 4.713 1.00 98.25 89 LYS A N 1
ATOM 744 C CA . LYS A 1 89 ? -18.545 -0.237 4.791 1.00 98.25 89 LYS A CA 1
ATOM 745 C C . LYS A 1 89 ? -19.354 -1.234 5.619 1.00 98.25 89 LYS A C 1
ATOM 747 O O . LYS A 1 89 ? -20.239 -0.814 6.359 1.00 98.25 89 LYS A O 1
ATOM 752 N N . LEU A 1 90 ? -19.067 -2.532 5.509 1.00 98.00 90 LEU A N 1
ATOM 753 C CA . LEU A 1 90 ? -19.703 -3.550 6.345 1.00 98.00 90 LEU A CA 1
ATOM 754 C C . LEU A 1 90 ? -19.440 -3.257 7.824 1.00 98.00 90 LEU A C 1
ATOM 756 O O . LEU A 1 90 ? -20.397 -3.151 8.582 1.00 98.00 90 LEU A O 1
ATOM 760 N N . ILE A 1 91 ? -18.179 -3.033 8.199 1.00 98.44 91 ILE A N 1
ATOM 761 C CA . ILE A 1 91 ? -17.765 -2.709 9.574 1.00 98.44 91 ILE A CA 1
ATOM 762 C C . ILE A 1 91 ? -18.433 -1.417 10.069 1.00 98.44 91 ILE A C 1
ATOM 764 O O . ILE A 1 91 ? -19.046 -1.406 11.132 1.00 98.44 91 ILE A O 1
ATOM 768 N N . LEU A 1 92 ? -18.372 -0.338 9.284 1.00 98.38 92 LEU A N 1
ATOM 769 C CA . LEU A 1 92 ? -18.913 0.979 9.649 1.00 98.38 92 LEU A CA 1
ATOM 770 C C . LEU A 1 92 ? -20.436 0.976 9.872 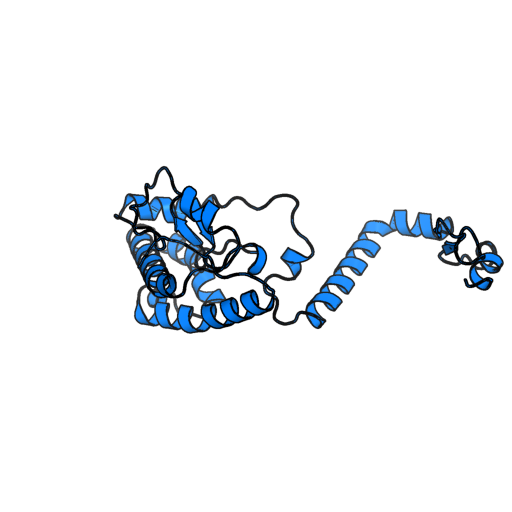1.00 98.38 92 LEU A C 1
ATOM 772 O O . LEU A 1 92 ? -20.953 1.859 10.545 1.00 98.38 92 LEU A O 1
ATOM 776 N N . ASN A 1 93 ? -21.166 0.002 9.319 1.00 97.81 93 ASN A N 1
ATOM 777 C CA . ASN A 1 93 ? -22.602 -0.154 9.575 1.00 97.81 93 ASN A CA 1
ATOM 778 C C . ASN A 1 93 ? -22.915 -0.856 10.908 1.00 97.81 93 ASN A C 1
ATOM 780 O O . ASN A 1 93 ? -24.078 -0.894 11.303 1.00 97.81 93 ASN A O 1
ATOM 784 N N . GLN A 1 94 ? -21.917 -1.439 11.576 1.00 97.75 94 GLN A N 1
ATOM 785 C CA . GLN A 1 94 ? -22.088 -2.196 12.823 1.00 97.75 94 GLN A CA 1
ATOM 786 C C . GLN A 1 94 ? -21.645 -1.405 14.053 1.00 97.75 94 GLN A C 1
ATOM 788 O O . GLN A 1 94 ? -22.127 -1.660 15.155 1.00 97.75 94 GLN A O 1
ATOM 793 N N . ILE A 1 95 ? -20.720 -0.459 13.878 1.00 96.94 95 ILE A N 1
ATOM 794 C CA . ILE A 1 95 ? -20.061 0.244 14.977 1.00 96.94 95 ILE A CA 1
ATOM 795 C C . ILE A 1 95 ? -19.899 1.735 14.691 1.00 96.94 95 ILE A C 1
ATOM 797 O O . ILE A 1 95 ? -19.759 2.164 13.547 1.00 96.94 95 ILE A O 1
ATOM 801 N N . ASP A 1 96 ? -19.823 2.519 15.763 1.00 97.31 96 ASP A N 1
ATOM 802 C CA . ASP A 1 96 ? -19.316 3.882 15.681 1.00 97.31 96 ASP A CA 1
ATOM 803 C C . ASP A 1 96 ? -17.798 3.849 15.484 1.00 97.31 96 ASP A C 1
ATOM 805 O O . ASP A 1 96 ? -17.062 3.262 16.278 1.00 97.31 96 ASP A O 1
ATOM 809 N N . PHE A 1 97 ? -17.328 4.507 14.428 1.00 98.12 97 PHE A N 1
ATOM 810 C CA . PHE A 1 97 ? -15.916 4.572 14.075 1.00 98.12 97 PHE A CA 1
ATOM 811 C C . PHE A 1 97 ? -15.483 6.027 13.908 1.00 98.12 97 PHE A C 1
ATOM 813 O O . PHE A 1 97 ? -16.193 6.837 13.307 1.00 98.12 97 PHE A O 1
ATOM 820 N N . TYR A 1 98 ? -14.301 6.351 14.421 1.00 97.62 98 TYR A N 1
ATOM 821 C CA . TYR A 1 98 ? -13.743 7.698 14.405 1.00 97.62 98 TYR A CA 1
ATOM 822 C C . TYR A 1 98 ? -12.441 7.708 13.606 1.00 97.62 98 TYR A C 1
ATOM 824 O O . TYR A 1 98 ? -11.621 6.797 13.712 1.00 97.62 98 TYR A O 1
ATOM 832 N N . CYS A 1 99 ? -12.270 8.737 12.781 1.00 97.50 99 CYS A N 1
ATOM 833 C CA . CYS A 1 99 ? -11.095 8.945 11.950 1.00 97.50 99 CYS A CA 1
ATOM 834 C C . CYS A 1 99 ? -9.823 8.950 12.802 1.00 97.50 99 CYS A C 1
ATOM 836 O O . CYS A 1 99 ? -9.698 9.764 13.714 1.00 97.50 99 CYS A O 1
ATOM 838 N N . ILE A 1 100 ? -8.832 8.133 12.441 1.00 97.25 100 ILE A N 1
ATOM 839 C CA . ILE A 1 100 ? -7.568 8.034 13.191 1.00 97.25 100 ILE A CA 1
ATOM 840 C C . ILE A 1 100 ? -6.738 9.330 13.192 1.00 97.25 100 ILE A C 1
ATOM 842 O O . ILE A 1 100 ? -5.803 9.457 13.978 1.00 97.25 100 ILE A O 1
ATOM 846 N N . TYR A 1 101 ? -7.057 10.268 12.295 1.00 96.12 101 TYR A N 1
ATOM 847 C CA . TYR A 1 101 ? -6.329 11.522 12.104 1.00 96.12 101 TYR A CA 1
ATOM 848 C C . TYR A 1 101 ? -7.041 12.744 12.683 1.00 96.12 101 TYR A C 1
ATOM 850 O O . TYR A 1 101 ? -6.378 13.665 13.144 1.00 96.12 101 TYR A O 1
ATOM 858 N N . SER A 1 102 ? -8.371 12.793 12.593 1.00 94.81 102 SER A N 1
ATOM 859 C CA . SER A 1 102 ? -9.164 13.977 12.957 1.00 94.81 102 SER A CA 1
ATOM 860 C C . SER A 1 102 ? -10.134 13.736 14.108 1.00 94.81 102 SER A C 1
ATOM 862 O O . SER A 1 102 ? -10.833 14.668 14.499 1.00 94.81 102 SER A O 1
ATOM 864 N N . ASP A 1 103 ? -10.245 12.492 14.587 1.00 95.19 103 ASP A N 1
ATOM 865 C CA . ASP A 1 103 ? -11.226 12.046 15.583 1.00 95.19 103 ASP A CA 1
ATOM 866 C C . ASP A 1 103 ? -12.688 12.361 15.208 1.00 95.19 103 ASP A C 1
ATOM 868 O O . ASP A 1 103 ? -13.596 12.280 16.031 1.00 95.19 103 ASP A O 1
ATOM 872 N N . GLN A 1 104 ? -12.952 12.691 13.940 1.00 96.12 104 GLN A N 1
ATOM 873 C CA . GLN A 1 104 ? -14.301 12.884 13.422 1.00 96.12 104 GLN A CA 1
ATOM 874 C C . GLN A 1 104 ? -14.970 11.533 13.191 1.00 96.12 104 GLN A C 1
ATOM 876 O O . GLN A 1 104 ? -14.353 10.610 12.655 1.00 96.12 104 GLN A O 1
ATOM 881 N N . LYS A 1 105 ? -16.251 11.427 13.548 1.00 97.75 105 LYS A N 1
ATOM 882 C CA . LYS A 1 105 ? -17.051 10.233 13.265 1.00 97.75 105 LYS A CA 1
ATOM 883 C C . LYS A 1 105 ? -17.147 10.006 11.752 1.00 97.75 105 LYS A C 1
ATOM 885 O O . LYS A 1 105 ? -17.437 10.939 11.004 1.00 97.75 105 LYS A O 1
ATOM 890 N N . ILE A 1 106 ? -16.917 8.772 11.319 1.00 98.44 106 ILE A N 1
ATOM 891 C CA . ILE A 1 1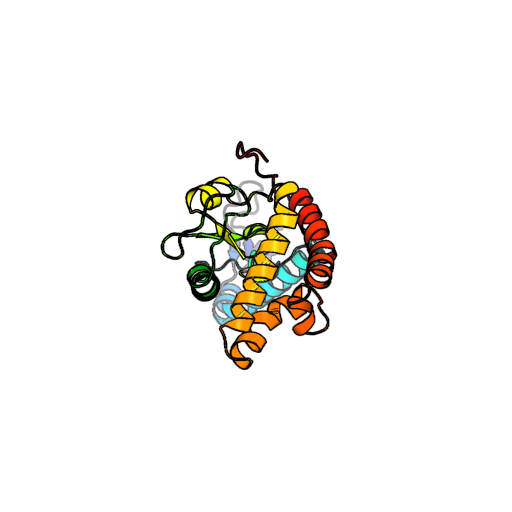06 ? -16.996 8.370 9.913 1.00 98.44 106 ILE A CA 1
ATOM 892 C C . ILE A 1 106 ? -18.430 7.964 9.564 1.00 98.44 106 ILE A C 1
ATOM 894 O O . ILE A 1 106 ? -19.046 7.163 10.264 1.00 98.44 106 ILE A O 1
ATOM 898 N N . ASP A 1 107 ? -18.948 8.497 8.457 1.00 97.25 107 ASP A N 1
ATOM 899 C CA . ASP A 1 107 ? -20.223 8.082 7.869 1.00 97.25 107 ASP A CA 1
ATOM 900 C C . ASP A 1 107 ? -19.999 6.919 6.887 1.00 97.25 107 ASP A C 1
ATOM 902 O O . ASP A 1 107 ? -19.283 7.057 5.893 1.00 97.25 107 ASP A O 1
ATOM 906 N N . ALA A 1 108 ? -20.655 5.779 7.125 1.00 97.00 108 ALA A N 1
ATOM 907 C CA . ALA A 1 108 ? -20.595 4.591 6.268 1.00 97.00 108 ALA A CA 1
ATOM 908 C C . ALA A 1 108 ? -21.057 4.838 4.816 1.00 97.00 108 ALA A C 1
ATOM 910 O O . ALA A 1 108 ? -20.743 4.049 3.916 1.00 97.00 108 ALA A O 1
ATOM 911 N N . ASN A 1 109 ? -21.813 5.911 4.566 1.00 96.12 109 ASN A N 1
ATOM 912 C CA . ASN A 1 109 ? -22.272 6.300 3.232 1.00 96.12 109 ASN A CA 1
ATOM 913 C C . ASN A 1 109 ? -21.396 7.366 2.567 1.00 96.12 109 ASN A C 1
ATOM 915 O O . ASN A 1 109 ? -21.511 7.553 1.356 1.00 96.12 109 ASN A O 1
ATOM 919 N N . ASN A 1 110 ? -20.522 8.033 3.321 1.00 96.31 110 ASN A N 1
ATOM 920 C CA . ASN A 1 110 ? -19.661 9.093 2.813 1.00 96.31 110 ASN A CA 1
ATOM 921 C C . ASN A 1 110 ? -18.289 9.070 3.501 1.00 96.31 110 ASN A C 1
ATOM 923 O O . ASN A 1 110 ? -18.003 9.859 4.402 1.00 96.31 110 ASN A O 1
ATOM 927 N N . PHE A 1 111 ? -17.427 8.162 3.050 1.00 98.25 111 PHE A N 1
ATOM 928 C CA . PHE A 1 111 ? -16.049 8.052 3.515 1.00 98.25 111 PHE A CA 1
ATOM 929 C C . PHE A 1 111 ? -15.095 7.794 2.349 1.00 98.25 111 PHE A C 1
ATOM 931 O O . PHE A 1 111 ? -15.495 7.386 1.257 1.00 98.25 111 PHE A O 1
ATOM 938 N N . SER A 1 112 ? -13.812 8.028 2.593 1.00 97.88 112 SER A N 1
ATOM 939 C CA . SER A 1 112 ? -12.715 7.596 1.730 1.00 97.88 112 SER A CA 1
ATOM 940 C C . SER A 1 112 ? -11.854 6.574 2.459 1.00 97.88 112 SER A C 1
ATOM 942 O O . SER A 1 112 ? -11.840 6.523 3.686 1.00 97.88 112 SER A O 1
ATOM 944 N N . LEU A 1 113 ? -11.112 5.773 1.701 1.00 98.38 113 LEU A N 1
ATOM 945 C CA . LEU A 1 113 ? -10.041 4.956 2.256 1.00 98.38 113 LEU A CA 1
ATOM 946 C C . LEU A 1 113 ? -8.717 5.685 2.068 1.00 98.38 113 LEU A C 1
ATOM 948 O O . LEU A 1 113 ? -8.374 6.047 0.941 1.00 98.38 113 LEU A O 1
ATOM 952 N N . ASP A 1 114 ? -7.998 5.884 3.166 1.00 98.12 114 ASP A N 1
ATOM 953 C CA . ASP A 1 114 ? -6.615 6.344 3.134 1.00 98.12 114 ASP A CA 1
ATOM 954 C C . ASP A 1 114 ? -5.676 5.140 3.164 1.00 98.12 114 ASP A C 1
ATOM 956 O O . ASP A 1 114 ? -5.886 4.184 3.917 1.00 98.12 114 ASP A O 1
ATOM 960 N N . HIS A 1 115 ? -4.624 5.206 2.349 1.00 98.06 115 HIS A N 1
ATOM 961 C CA . HIS A 1 115 ? -3.472 4.327 2.486 1.00 98.06 115 HIS A CA 1
ATOM 962 C C . HIS A 1 115 ? -2.560 4.888 3.573 1.00 98.06 115 HIS A C 1
ATOM 964 O O . HIS A 1 115 ? -1.896 5.906 3.347 1.00 98.06 115 HIS A O 1
ATOM 970 N N . TYR A 1 116 ? -2.481 4.204 4.718 1.00 98.31 116 TYR A N 1
ATOM 971 C CA . TYR A 1 116 ? -1.680 4.646 5.860 1.00 98.31 116 TYR A CA 1
ATOM 972 C C . TYR A 1 116 ? -0.244 4.944 5.415 1.00 98.31 116 TYR A C 1
ATOM 974 O O . TYR A 1 116 ? 0.217 6.081 5.529 1.00 98.31 116 TYR A O 1
ATOM 982 N N . LEU A 1 117 ? 0.412 3.971 4.771 1.00 98.00 117 LEU A N 1
ATOM 983 C CA . LEU A 1 117 ? 1.595 4.193 3.939 1.00 98.00 117 LEU A CA 1
ATOM 984 C C . LEU A 1 117 ? 1.178 4.570 2.507 1.00 98.00 117 LEU A C 1
ATOM 986 O O . LEU A 1 117 ? 0.406 3.822 1.908 1.00 98.00 117 LEU A O 1
ATOM 990 N N . PRO A 1 118 ? 1.726 5.640 1.900 1.00 96.88 118 PRO A N 1
ATOM 991 C CA . PRO A 1 118 ? 1.303 6.115 0.583 1.00 96.88 118 PRO A CA 1
ATOM 992 C C . PRO A 1 118 ? 1.282 5.029 -0.500 1.00 96.88 118 PRO A C 1
ATOM 994 O O . PRO A 1 118 ? 2.254 4.292 -0.676 1.00 96.88 118 PRO A O 1
ATOM 997 N N . TRP A 1 119 ? 0.220 4.983 -1.311 1.00 95.12 119 TRP A N 1
ATOM 998 C CA . TRP A 1 119 ? 0.113 4.023 -2.420 1.00 95.12 119 TRP A CA 1
ATOM 999 C C . TRP A 1 119 ? 1.287 4.121 -3.400 1.00 95.12 119 TRP A C 1
ATOM 1001 O O . TRP A 1 119 ? 1.795 3.108 -3.866 1.00 95.12 119 TRP A O 1
ATOM 1011 N N . SER A 1 120 ? 1.776 5.330 -3.692 1.00 92.44 120 SER A N 1
ATOM 1012 C CA . SER A 1 120 ? 2.943 5.515 -4.568 1.00 92.44 120 SER A CA 1
ATOM 1013 C C . SER A 1 120 ? 4.237 4.932 -3.983 1.00 92.44 120 SER A C 1
ATOM 1015 O O . SER A 1 120 ? 5.180 4.669 -4.732 1.00 92.44 120 SER A O 1
ATOM 1017 N N . PHE A 1 121 ? 4.282 4.692 -2.670 1.00 95.00 121 PHE A N 1
ATOM 1018 C CA . PHE A 1 121 ? 5.377 4.001 -2.000 1.00 95.00 121 PHE A CA 1
ATOM 1019 C C . PHE A 1 121 ? 5.189 2.478 -1.998 1.00 95.00 121 PHE A C 1
ATOM 1021 O O . PHE A 1 121 ? 6.121 1.768 -2.372 1.00 95.00 121 PHE A O 1
ATOM 1028 N N . VAL A 1 122 ? 4.018 1.960 -1.619 1.00 94.00 122 VAL A N 1
ATOM 1029 C CA . VAL A 1 122 ? 3.811 0.502 -1.477 1.00 94.00 122 VAL A CA 1
ATOM 1030 C C . VAL A 1 122 ? 3.387 -0.206 -2.771 1.00 94.00 122 VAL A C 1
ATOM 1032 O O . VAL A 1 122 ? 3.673 -1.386 -2.949 1.00 94.00 122 VAL A O 1
ATOM 1035 N N . ALA A 1 123 ? 2.766 0.526 -3.699 1.00 93.06 123 ALA A N 1
ATOM 1036 C CA . ALA A 1 123 ? 2.248 0.061 -4.988 1.00 93.06 123 ALA A CA 1
ATOM 1037 C C . ALA A 1 123 ? 1.252 -1.116 -4.899 1.00 93.06 123 ALA A C 1
ATOM 1039 O O . ALA A 1 123 ? 1.254 -2.002 -5.754 1.00 93.06 123 ALA A O 1
ATOM 1040 N N . HIS A 1 124 ? 0.402 -1.115 -3.869 1.00 93.19 124 HIS A N 1
ATOM 1041 C CA . HIS A 1 124 ? -0.659 -2.100 -3.666 1.00 93.19 124 HIS A CA 1
ATOM 1042 C C . HIS A 1 124 ? -1.837 -1.518 -2.872 1.00 93.19 124 HIS A C 1
ATOM 1044 O O . HIS A 1 124 ? -1.694 -0.519 -2.165 1.00 93.19 124 HIS A O 1
ATOM 1050 N N . ASP A 1 125 ? -2.964 -2.227 -2.895 1.00 95.19 125 ASP A N 1
ATOM 1051 C CA . ASP A 1 125 ? -4.212 -1.867 -2.209 1.00 95.19 125 ASP A CA 1
ATOM 1052 C C . ASP A 1 125 ? -4.585 -2.870 -1.099 1.00 95.19 125 ASP A C 1
ATOM 1054 O O . ASP A 1 125 ? -5.756 -3.180 -0.881 1.00 95.19 125 ASP A O 1
ATOM 1058 N N . GLN A 1 126 ? -3.577 -3.422 -0.415 1.00 96.44 126 GLN A N 1
ATOM 1059 C CA . GLN A 1 126 ? -3.782 -4.394 0.660 1.00 96.44 126 GLN A CA 1
ATOM 1060 C C . GLN A 1 126 ? -4.525 -3.792 1.857 1.00 96.44 126 GLN A C 1
ATOM 1062 O O . GLN A 1 126 ? -4.213 -2.686 2.306 1.00 96.44 126 GLN A O 1
ATOM 1067 N N . LEU A 1 127 ? -5.488 -4.554 2.386 1.00 97.94 127 LEU A N 1
ATOM 1068 C CA . LEU A 1 127 ? -6.388 -4.135 3.466 1.00 97.94 127 LEU A CA 1
ATOM 1069 C C . LEU A 1 127 ? -5.6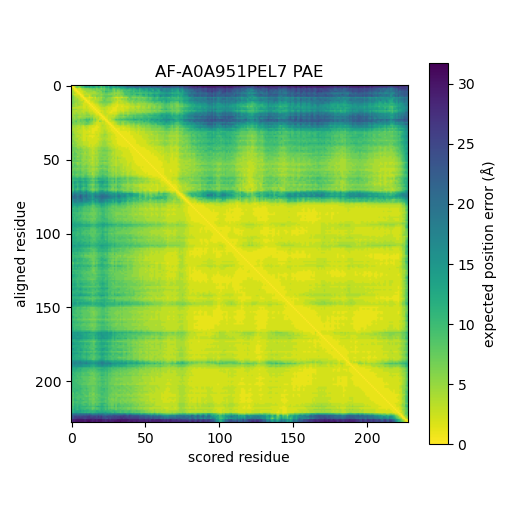48 -3.703 4.737 1.00 97.94 127 LEU A C 1
ATOM 1071 O O . LEU A 1 127 ? -6.031 -2.706 5.345 1.00 97.94 127 LEU A O 1
ATOM 1075 N N . TRP A 1 128 ? -4.545 -4.378 5.078 1.00 98.12 128 TRP A N 1
ATOM 1076 C CA . TRP A 1 128 ? -3.733 -4.049 6.255 1.00 98.12 128 TRP A CA 1
ATOM 1077 C C . TRP A 1 128 ? -3.165 -2.627 6.229 1.00 98.12 128 TRP A C 1
ATOM 1079 O O . TRP A 1 128 ? -2.785 -2.105 7.269 1.00 98.12 128 TRP A O 1
ATOM 1089 N N . ASN A 1 129 ? -3.113 -1.983 5.059 1.00 98.50 129 ASN A N 1
ATOM 1090 C CA . ASN A 1 129 ? -2.625 -0.618 4.888 1.00 98.50 129 ASN A CA 1
ATOM 1091 C C . ASN A 1 129 ? -3.754 0.406 4.658 1.00 98.50 129 ASN A C 1
ATOM 1093 O O . ASN A 1 129 ? -3.463 1.570 4.395 1.00 98.50 129 ASN A O 1
ATOM 1097 N N . LEU A 1 130 ? -5.028 0.002 4.703 1.00 98.50 130 LEU A N 1
ATOM 1098 C CA . LEU A 1 130 ? -6.174 0.852 4.364 1.00 98.50 130 LEU A CA 1
ATOM 1099 C C . LEU A 1 130 ? -7.076 1.095 5.571 1.00 98.50 130 LEU A C 1
ATOM 1101 O O . LEU A 1 130 ? -7.473 0.146 6.245 1.00 98.50 130 LEU A O 1
ATOM 1105 N N . VAL A 1 131 ? -7.456 2.353 5.802 1.00 98.50 131 VAL A N 1
ATOM 1106 C CA . VAL A 1 131 ? -8.329 2.756 6.918 1.00 98.50 131 VAL A CA 1
ATOM 1107 C C . VAL A 1 131 ? -9.353 3.814 6.479 1.00 98.50 131 VAL A C 1
ATOM 1109 O O . VAL A 1 131 ? -9.028 4.656 5.634 1.00 98.50 131 VAL A O 1
ATOM 1112 N N . PRO A 1 132 ? -10.591 3.811 7.014 1.00 98.56 132 PRO A N 1
ATOM 1113 C CA . PRO A 1 132 ? -11.579 4.833 6.710 1.00 98.56 132 PRO A CA 1
ATOM 1114 C C . PRO A 1 132 ? -11.169 6.196 7.252 1.00 98.56 132 PRO A C 1
ATOM 1116 O O . PRO A 1 132 ? -10.699 6.336 8.383 1.00 98.56 132 PRO A O 1
ATOM 1119 N N . THR A 1 133 ? -11.412 7.214 6.444 1.00 98.12 133 THR A N 1
ATOM 1120 C CA . THR A 1 133 ? -11.215 8.617 6.785 1.00 98.12 133 THR A CA 1
ATOM 1121 C C . THR A 1 133 ? -12.257 9.473 6.063 1.00 98.12 133 THR A C 1
ATOM 1123 O O . THR A 1 133 ? -12.980 8.992 5.182 1.00 98.12 133 THR A O 1
ATOM 1126 N N . THR A 1 134 ? -12.341 10.756 6.400 1.00 97.56 134 THR A N 1
ATOM 1127 C CA . THR A 1 134 ? -13.165 11.694 5.633 1.00 97.56 134 THR A CA 1
ATOM 1128 C C . THR A 1 134 ? -12.478 12.054 4.306 1.00 97.56 134 THR A C 1
ATOM 1130 O O . THR A 1 134 ? -11.241 12.052 4.229 1.00 97.56 134 THR A O 1
ATOM 1133 N N . PRO A 1 135 ? -13.234 12.363 3.233 1.00 96.88 135 PRO A N 1
ATOM 1134 C CA . PRO A 1 135 ? -12.652 12.782 1.954 1.00 96.88 135 PRO A CA 1
ATOM 1135 C C . PRO A 1 135 ? -11.693 13.976 2.074 1.00 96.88 135 PRO A C 1
ATOM 1137 O O . PRO A 1 135 ? -10.658 14.015 1.406 1.00 96.88 135 PRO A O 1
ATOM 1140 N N . GLU A 1 136 ? -12.000 14.923 2.960 1.00 96.06 136 GLU A N 1
ATOM 1141 C CA . GLU A 1 136 ? -11.199 16.122 3.206 1.00 96.06 136 GLU A CA 1
ATOM 1142 C C . GLU A 1 136 ? -9.842 15.766 3.820 1.00 96.06 136 GLU A C 1
ATOM 1144 O O . GLU A 1 136 ? -8.801 16.246 3.364 1.00 96.06 136 GLU A O 1
ATOM 1149 N N . VAL A 1 137 ? -9.840 14.880 4.822 1.00 96.50 137 VAL A N 1
ATOM 1150 C CA . VAL A 1 137 ? -8.613 14.408 5.473 1.00 96.50 137 VAL A CA 1
ATOM 1151 C C . VAL A 1 137 ? -7.775 13.580 4.502 1.00 96.50 137 VAL A C 1
ATOM 1153 O O . VAL A 1 137 ? -6.572 13.814 4.409 1.00 96.50 137 VAL A O 1
ATOM 1156 N N . ASN A 1 138 ? -8.392 12.678 3.729 1.00 96.81 138 ASN A N 1
ATOM 1157 C CA . ASN A 1 138 ? -7.698 11.889 2.704 1.00 96.81 138 ASN A CA 1
ATOM 1158 C C . ASN A 1 138 ? -6.994 12.791 1.677 1.00 96.81 138 ASN A C 1
ATOM 1160 O O . ASN A 1 138 ? -5.809 12.631 1.380 1.00 96.81 138 ASN A O 1
ATOM 1164 N N . SER A 1 139 ? -7.716 13.793 1.165 1.00 95.50 139 SER A N 1
ATOM 1165 C CA . SER A 1 139 ? -7.167 14.750 0.204 1.00 95.50 139 SER A CA 1
ATOM 1166 C C . SER A 1 139 ? -6.043 15.596 0.807 1.00 95.50 139 SER A C 1
ATOM 1168 O O . SER A 1 139 ? -5.086 15.916 0.101 1.00 95.50 139 SER A O 1
ATOM 1170 N N . SER A 1 140 ? -6.150 15.966 2.087 1.00 95.94 140 SER A N 1
ATOM 1171 C CA . SER A 1 140 ? -5.130 16.742 2.801 1.00 95.94 140 SER A CA 1
ATOM 1172 C C . SER A 1 140 ? -3.862 15.925 3.067 1.00 95.94 140 SER A C 1
ATOM 1174 O O . SER A 1 140 ? -2.753 16.413 2.828 1.00 95.94 140 SER A O 1
ATOM 1176 N N . LYS A 1 141 ? -4.003 14.666 3.506 1.00 95.75 141 LYS A N 1
ATOM 1177 C CA . LYS A 1 141 ? -2.872 13.754 3.727 1.00 95.75 141 LYS A CA 1
ATOM 1178 C C . LYS A 1 141 ? -2.157 13.435 2.420 1.00 95.75 141 LYS A C 1
ATOM 1180 O O . LYS A 1 141 ? -0.927 13.519 2.367 1.00 95.75 141 LYS A O 1
ATOM 1185 N N . SER A 1 142 ? -2.904 13.176 1.344 1.00 95.44 142 SER A N 1
ATOM 1186 C CA . SER A 1 142 ? -2.352 12.893 0.016 1.00 95.44 142 SER A CA 1
ATOM 1187 C C . SER A 1 142 ? -1.295 11.772 0.084 1.00 95.44 142 SER A C 1
ATOM 1189 O O . SER A 1 142 ? -1.481 10.769 0.764 1.00 95.44 142 SER A O 1
ATOM 1191 N N . ASN A 1 143 ? -0.157 11.932 -0.595 1.00 95.75 143 ASN A N 1
ATOM 1192 C CA . ASN A 1 143 ? 0.955 10.980 -0.560 1.00 95.75 143 ASN A CA 1
ATOM 1193 C C . ASN A 1 143 ? 1.929 11.212 0.612 1.00 95.75 143 ASN A C 1
ATOM 1195 O O . ASN A 1 143 ? 3.076 10.779 0.525 1.00 95.75 143 ASN A O 1
ATOM 1199 N N . ASN A 1 144 ? 1.540 11.928 1.669 1.00 97.69 144 ASN A N 1
ATOM 1200 C CA . ASN A 1 144 ? 2.417 12.151 2.818 1.00 97.69 144 ASN A CA 1
ATOM 1201 C C . ASN A 1 144 ? 2.343 10.991 3.821 1.00 97.69 144 ASN A C 1
ATOM 1203 O O . ASN A 1 144 ? 1.339 10.283 3.924 1.00 97.69 144 ASN A O 1
ATOM 1207 N N . LEU A 1 145 ? 3.423 10.816 4.580 1.00 97.75 145 LEU A N 1
ATOM 1208 C CA . LEU A 1 145 ? 3.505 9.861 5.678 1.00 97.75 145 LEU A CA 1
ATOM 1209 C C . LEU A 1 145 ? 2.632 10.322 6.856 1.00 97.75 145 LEU A C 1
ATOM 1211 O O . LEU A 1 145 ? 2.548 11.526 7.116 1.00 97.75 145 LEU A O 1
ATOM 1215 N N . PRO A 1 146 ? 1.985 9.388 7.567 1.00 95.69 146 PRO A N 1
ATOM 1216 C CA . PRO A 1 146 ? 1.128 9.707 8.700 1.00 95.69 146 PRO A CA 1
ATOM 1217 C C . PRO A 1 146 ? 1.966 10.212 9.886 1.00 95.69 146 PRO A C 1
ATOM 1219 O O . PRO A 1 146 ? 3.128 9.827 10.013 1.00 95.69 146 PRO A O 1
ATOM 1222 N N . PRO A 1 147 ? 1.400 11.062 10.759 1.00 93.69 147 PRO A N 1
ATOM 1223 C CA . PRO A 1 147 ? 2.081 11.505 11.968 1.00 93.69 147 PRO A CA 1
ATOM 1224 C C . PRO A 1 147 ? 2.212 10.362 12.986 1.00 93.69 147 PRO A C 1
ATOM 1226 O O . PRO A 1 147 ? 1.327 9.514 13.083 1.00 93.69 147 PRO A O 1
ATOM 1229 N N . ASP A 1 148 ? 3.275 10.378 13.794 1.00 91.38 148 ASP A N 1
ATOM 1230 C CA . ASP A 1 148 ? 3.602 9.290 14.734 1.00 91.38 148 ASP A CA 1
ATOM 1231 C C . ASP A 1 148 ? 2.460 8.958 15.710 1.00 91.38 148 ASP A C 1
ATOM 1233 O O . ASP A 1 148 ? 2.194 7.791 15.994 1.00 91.38 148 ASP A O 1
ATOM 1237 N N . HIS A 1 149 ? 1.726 9.972 16.181 1.00 89.81 149 HIS A N 1
ATOM 1238 C CA . HIS A 1 149 ? 0.608 9.785 17.114 1.00 89.81 149 HIS A CA 1
AT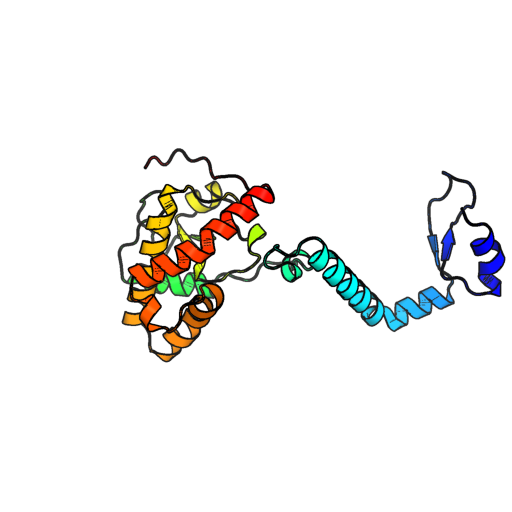OM 1239 C C . HIS A 1 149 ? -0.571 9.000 16.512 1.00 89.81 149 HIS A C 1
ATOM 1241 O O . HIS A 1 149 ? -1.394 8.467 17.255 1.00 89.81 149 HIS A O 1
ATOM 1247 N N . ALA A 1 150 ? -0.675 8.921 15.181 1.00 95.44 150 ALA A N 1
ATOM 1248 C CA . ALA A 1 150 ? -1.734 8.172 14.514 1.00 95.44 150 ALA A CA 1
ATOM 1249 C C . ALA A 1 150 ? -1.473 6.658 14.517 1.00 95.44 150 ALA A C 1
ATOM 1251 O O . ALA A 1 150 ? -2.388 5.894 14.217 1.00 95.44 150 ALA A O 1
ATOM 1252 N N . PHE A 1 151 ? -0.260 6.207 14.857 1.00 97.44 151 PHE A N 1
ATOM 1253 C CA . PHE A 1 151 ? 0.119 4.802 14.718 1.00 97.44 151 PHE A CA 1
ATOM 1254 C C . PHE A 1 151 ? -0.670 3.872 15.647 1.00 97.44 151 PHE A C 1
ATOM 1256 O O . PHE A 1 151 ? -1.272 2.908 15.179 1.00 97.44 151 PHE A O 1
ATOM 1263 N N . GLU A 1 152 ? -0.774 4.195 16.938 1.00 97.62 152 GLU A N 1
ATOM 1264 C CA . GLU A 1 152 ? -1.575 3.386 17.873 1.00 97.62 152 GLU A CA 1
ATOM 1265 C C . GLU A 1 152 ? -3.076 3.439 17.547 1.00 97.62 152 GLU A C 1
ATOM 1267 O O . GLU A 1 152 ? -3.774 2.423 17.636 1.00 97.62 152 GLU A O 1
ATOM 1272 N N . LYS A 1 153 ? -3.577 4.601 17.100 1.00 98.00 153 LYS A N 1
ATOM 1273 C CA . LYS A 1 153 ? -4.964 4.740 16.625 1.00 98.00 153 LYS A CA 1
ATOM 1274 C C . LYS A 1 153 ? -5.214 3.862 15.397 1.00 98.00 153 LYS A C 1
ATOM 1276 O O . LYS A 1 153 ? -6.251 3.211 15.320 1.00 98.00 153 LYS A O 1
ATOM 1281 N N . PHE A 1 154 ? -4.259 3.792 14.471 1.00 98.56 154 PHE A N 1
ATOM 1282 C CA . PHE A 1 154 ? -4.328 2.936 13.289 1.00 98.56 154 PHE A CA 1
ATOM 1283 C C . PHE A 1 154 ? -4.372 1.448 13.648 1.00 98.56 154 PHE A C 1
ATOM 1285 O O . PHE A 1 154 ? -5.240 0.735 13.150 1.00 98.56 154 PHE A O 1
ATOM 1292 N N . ILE A 1 155 ? -3.501 0.983 14.548 1.00 98.69 155 ILE A N 1
ATOM 1293 C CA . ILE A 1 155 ? -3.493 -0.420 15.000 1.00 98.69 155 ILE A CA 1
ATOM 1294 C C . ILE A 1 155 ? -4.822 -0.771 15.675 1.00 98.69 155 ILE A C 1
ATOM 1296 O O . ILE A 1 155 ? -5.429 -1.795 15.362 1.00 98.69 155 ILE A O 1
ATOM 1300 N N . THR A 1 156 ? -5.307 0.105 16.557 1.00 98.44 156 THR A N 1
ATOM 1301 C CA . THR A 1 156 ? -6.587 -0.086 17.251 1.00 98.44 156 THR A CA 1
ATOM 1302 C C . THR A 1 156 ? -7.758 -0.109 16.266 1.00 98.44 156 THR A C 1
ATOM 1304 O O . THR A 1 156 ? -8.646 -0.950 16.382 1.00 98.44 156 THR A O 1
ATOM 1307 N N . ALA A 1 157 ? -7.742 0.763 15.254 1.00 98.56 157 ALA A N 1
ATOM 1308 C CA . ALA A 1 157 ? -8.739 0.780 14.189 1.00 98.56 157 ALA A CA 1
ATOM 1309 C C . ALA A 1 157 ? -8.734 -0.514 13.360 1.00 98.56 157 ALA A C 1
ATOM 1311 O O . ALA A 1 157 ? -9.802 -1.064 13.090 1.00 98.56 157 ALA A O 1
ATOM 1312 N N . GLN A 1 158 ? -7.554 -1.021 12.982 1.00 98.69 158 GLN A N 1
ATOM 1313 C CA . GLN A 1 158 ? -7.418 -2.295 12.268 1.00 98.69 158 GLN A CA 1
ATOM 1314 C C . GLN A 1 158 ? -7.941 -3.461 13.111 1.00 98.69 158 GLN A C 1
ATOM 1316 O O . GLN A 1 158 ? -8.718 -4.271 12.612 1.00 98.69 158 GLN A O 1
ATOM 1321 N N . HIS A 1 159 ? -7.576 -3.518 14.395 1.00 98.69 159 HIS A N 1
ATOM 1322 C CA . HIS A 1 159 ? -8.048 -4.552 15.322 1.00 98.69 159 HIS A CA 1
ATOM 1323 C C . HIS A 1 159 ? -9.568 -4.542 15.476 1.00 98.69 159 HIS A C 1
ATOM 1325 O O . HIS A 1 159 ? -10.215 -5.581 15.354 1.00 98.69 159 HIS A O 1
ATOM 1331 N N . LEU A 1 160 ? -10.148 -3.359 15.686 1.00 98.44 160 LEU A N 1
ATOM 1332 C CA . LEU A 1 160 ? -11.591 -3.181 15.794 1.00 98.44 160 LEU A CA 1
ATOM 1333 C C . LEU A 1 160 ? -12.308 -3.626 14.513 1.00 98.44 160 LEU A C 1
ATOM 1335 O O . LEU A 1 160 ? -13.324 -4.320 14.586 1.00 98.44 160 LEU A O 1
ATOM 1339 N N . GLY A 1 161 ? -11.757 -3.272 13.349 1.00 98.44 161 GLY A N 1
ATOM 1340 C CA . GLY A 1 161 ? -12.271 -3.704 12.053 1.00 98.44 161 GLY A CA 1
ATOM 1341 C C . GLY A 1 161 ? -12.233 -5.221 11.881 1.00 98.44 161 GLY A C 1
ATOM 1342 O O . GLY A 1 161 ? -13.259 -5.816 11.563 1.00 98.44 161 GLY A O 1
ATOM 1343 N N . LEU A 1 162 ? -11.091 -5.850 12.171 1.00 98.56 162 LEU A N 1
ATOM 1344 C CA . LEU A 1 162 ? -10.906 -7.303 12.095 1.00 98.56 162 LEU A CA 1
ATOM 1345 C C . LEU A 1 162 ? -11.877 -8.046 13.018 1.00 98.56 162 LEU A C 1
ATOM 1347 O O . LEU A 1 162 ? -12.572 -8.956 12.574 1.00 98.56 162 LEU A O 1
ATOM 1351 N N . ARG A 1 163 ? -11.996 -7.622 14.280 1.00 98.44 163 ARG A N 1
ATOM 1352 C CA . ARG A 1 163 ? -12.939 -8.226 15.231 1.00 98.44 163 ARG A CA 1
ATOM 1353 C C . ARG A 1 163 ? -14.385 -8.122 14.765 1.00 98.44 163 ARG A C 1
ATOM 1355 O O . ARG A 1 163 ? -15.091 -9.124 14.737 1.00 98.44 163 ARG A O 1
ATOM 1362 N N . THR A 1 164 ? -14.799 -6.926 14.354 1.00 98.38 164 THR A N 1
ATOM 1363 C CA . THR A 1 164 ? -16.163 -6.691 13.866 1.00 98.38 164 THR A CA 1
ATOM 1364 C C . THR A 1 164 ? -16.445 -7.535 12.625 1.00 98.38 164 THR A C 1
ATOM 1366 O O . THR A 1 164 ? -17.505 -8.143 12.514 1.00 98.38 164 THR A O 1
ATOM 1369 N N . PHE A 1 165 ? -15.492 -7.614 11.693 1.00 98.25 165 PHE A N 1
ATOM 1370 C CA . PHE A 1 165 ? -15.631 -8.405 10.474 1.00 98.25 165 PHE A CA 1
ATOM 1371 C C . PHE A 1 165 ? -15.724 -9.909 10.767 1.00 98.25 165 PHE A C 1
ATOM 1373 O O . PHE A 1 165 ? -16.599 -10.576 10.219 1.00 98.25 165 PHE A O 1
ATOM 1380 N N . HIS A 1 166 ? -14.898 -10.432 11.678 1.00 98.00 166 HIS A N 1
ATOM 1381 C CA . HIS A 1 166 ? -14.962 -11.827 12.123 1.00 98.00 166 HIS A CA 1
ATOM 1382 C C . HIS A 1 166 ? -16.313 -12.171 12.768 1.00 98.00 166 HIS A C 1
ATOM 1384 O O . HIS A 1 166 ? -16.905 -13.201 12.468 1.00 98.00 166 HIS A O 1
ATOM 1390 N N . GLU A 1 167 ? -16.844 -11.286 13.617 1.00 97.12 167 GLU A N 1
ATOM 1391 C CA . GLU A 1 167 ? -18.129 -11.492 14.303 1.00 97.12 167 GLU A CA 1
ATOM 1392 C C . GLU A 1 167 ? -19.342 -11.436 13.350 1.00 97.12 167 GLU A C 1
ATOM 1394 O O . GLU A 1 167 ? -20.420 -11.930 13.685 1.00 97.12 167 GLU A O 1
ATOM 1399 N N . THR A 1 168 ? -19.189 -10.844 12.161 1.00 95.56 168 THR A N 1
ATOM 1400 C CA . THR A 1 168 ? -20.305 -10.522 11.250 1.00 95.56 168 THR A CA 1
ATOM 1401 C C . THR A 1 168 ? -20.250 -11.245 9.909 1.00 95.56 168 THR A C 1
ATOM 1403 O O . THR A 1 168 ? -21.163 -11.089 9.093 1.00 95.56 168 THR A O 1
ATOM 1406 N N . THR A 1 169 ? -19.219 -12.057 9.666 1.00 96.25 169 THR A N 1
ATOM 1407 C CA . THR A 1 169 ? -19.053 -12.790 8.408 1.00 96.25 169 THR A CA 1
ATOM 1408 C C . THR A 1 169 ? -18.828 -14.286 8.624 1.00 96.25 169 THR A C 1
ATOM 1410 O O . THR A 1 169 ? -18.352 -14.705 9.676 1.00 96.25 169 THR A O 1
ATOM 1413 N N . PRO A 1 170 ? -19.193 -15.133 7.644 1.00 97.06 170 PRO A N 1
ATOM 1414 C CA . PRO A 1 170 ? -18.872 -16.555 7.694 1.00 97.06 170 PRO A CA 1
ATOM 1415 C C . PRO A 1 170 ? -17.358 -16.813 7.674 1.00 97.06 170 PRO A C 1
ATOM 1417 O O . PRO A 1 170 ? -16.618 -16.089 7.006 1.00 97.06 170 PRO A O 1
ATOM 1420 N N . GLN A 1 171 ? -16.929 -17.906 8.314 1.00 95.62 171 GLN A N 1
ATOM 1421 C CA . GLN A 1 171 ? -15.515 -18.281 8.453 1.00 95.62 171 GLN A CA 1
ATOM 1422 C C . GLN A 1 171 ? -14.747 -18.290 7.123 1.00 95.62 171 GLN A C 1
ATOM 1424 O O . GLN A 1 171 ? -13.659 -17.746 7.047 1.00 95.62 171 GLN A O 1
ATOM 1429 N N . ASN A 1 172 ? -15.319 -18.827 6.042 1.00 96.44 172 ASN A N 1
ATOM 1430 C CA . ASN A 1 172 ? -14.632 -18.873 4.746 1.00 96.44 172 ASN A CA 1
ATOM 1431 C C . ASN A 1 172 ? -14.327 -17.471 4.183 1.00 96.44 172 ASN A C 1
ATOM 1433 O O . ASN A 1 172 ? -13.263 -17.248 3.617 1.00 96.44 172 ASN A O 1
ATOM 1437 N N . THR A 1 173 ? -15.249 -16.519 4.355 1.00 97.00 173 THR A N 1
ATOM 1438 C CA . THR A 1 173 ? -15.052 -15.126 3.930 1.00 97.00 173 THR A CA 1
ATOM 1439 C C . THR A 1 173 ? -13.985 -14.447 4.784 1.00 97.00 173 THR A C 1
ATOM 1441 O O . THR A 1 173 ? -13.181 -13.672 4.261 1.00 97.00 173 THR A O 1
ATOM 1444 N N . TRP A 1 174 ? -13.967 -14.738 6.088 1.00 97.19 174 TRP A N 1
ATOM 1445 C CA . TRP A 1 174 ? -12.903 -14.308 6.989 1.00 97.19 174 TRP A CA 1
ATOM 1446 C C . TRP A 1 174 ? -11.546 -14.835 6.515 1.00 97.19 174 TRP A C 1
ATOM 1448 O O . TRP A 1 174 ? -10.660 -14.025 6.244 1.00 97.19 174 TRP A O 1
ATOM 1458 N N . ASP A 1 175 ? -11.426 -16.151 6.324 1.00 96.00 175 ASP A N 1
ATOM 1459 C CA . ASP A 1 175 ? -10.182 -16.833 5.961 1.00 96.00 175 ASP A CA 1
ATOM 1460 C C . ASP A 1 175 ? -9.547 -16.230 4.697 1.00 96.00 175 ASP A C 1
ATOM 1462 O O . ASP A 1 175 ? -8.359 -15.900 4.692 1.00 96.00 175 ASP A O 1
ATOM 1466 N N . GLU A 1 176 ? -10.351 -16.031 3.645 1.00 96.00 176 GLU A N 1
ATOM 1467 C CA . GLU A 1 176 ? -9.913 -15.425 2.380 1.00 96.00 176 GLU A CA 1
ATOM 1468 C C . GLU A 1 176 ? -9.500 -13.956 2.546 1.00 96.00 176 GLU A C 1
ATOM 1470 O O . GLU A 1 176 ? -8.527 -13.495 1.948 1.00 96.00 176 GLU A O 1
ATOM 1475 N N . THR A 1 177 ? -10.239 -13.191 3.354 1.00 96.56 177 THR A N 1
ATOM 1476 C CA . THR A 1 177 ? -10.001 -11.749 3.510 1.00 96.56 177 THR A CA 1
ATOM 1477 C C . THR A 1 177 ? -8.718 -11.469 4.288 1.00 96.56 177 THR A C 1
ATOM 1479 O O . THR A 1 177 ? -8.000 -10.514 3.976 1.00 96.56 177 THR A O 1
ATOM 1482 N N . VAL A 1 178 ? -8.417 -12.282 5.303 1.00 97.00 178 VAL A N 1
ATOM 1483 C CA . VAL A 1 178 ? -7.292 -12.026 6.211 1.00 97.00 178 VAL A CA 1
ATOM 1484 C C . VAL A 1 178 ? -5.969 -12.641 5.769 1.00 97.00 178 VAL A C 1
ATOM 1486 O O . VAL A 1 178 ? -4.932 -12.315 6.345 1.00 97.00 178 VAL A O 1
ATOM 1489 N N . GLU A 1 179 ? -5.962 -13.472 4.724 1.00 96.25 179 GLU A N 1
ATOM 1490 C CA . GLU A 1 179 ? -4.748 -14.103 4.187 1.00 96.25 179 GLU A CA 1
ATOM 1491 C C . GLU A 1 179 ? -3.626 -13.082 3.920 1.00 96.25 179 GLU A C 1
ATOM 1493 O O . GLU A 1 179 ? -2.460 -13.310 4.254 1.00 96.25 179 GLU A O 1
ATOM 1498 N N . VAL A 1 180 ? -3.977 -11.908 3.391 1.00 95.62 180 VAL A N 1
ATOM 1499 C CA . VAL A 1 180 ? -3.012 -10.833 3.109 1.00 95.62 180 VAL A CA 1
ATOM 1500 C C . VAL A 1 180 ? -2.407 -10.229 4.378 1.00 95.62 180 VAL A C 1
ATOM 1502 O O . VAL A 1 180 ? -1.243 -9.843 4.367 1.00 95.62 180 VAL A O 1
ATOM 1505 N N . TYR A 1 181 ? -3.147 -10.188 5.491 1.00 97.56 181 TYR A N 1
ATOM 1506 C CA . TYR A 1 181 ? -2.602 -9.754 6.781 1.00 97.56 181 TYR A CA 1
ATOM 1507 C C . TYR A 1 181 ? -1.586 -10.773 7.301 1.00 97.56 181 TYR A C 1
ATOM 1509 O O . TYR A 1 181 ? -0.506 -10.392 7.745 1.00 97.56 181 TYR A O 1
ATOM 1517 N N . ILE A 1 182 ? -1.914 -12.065 7.215 1.00 97.00 182 ILE A N 1
ATOM 1518 C CA . ILE A 1 182 ? -1.048 -13.161 7.666 1.00 97.00 182 ILE A CA 1
ATOM 1519 C C . ILE A 1 182 ? 0.280 -13.152 6.911 1.00 97.00 182 ILE A C 1
ATOM 1521 O O . ILE A 1 182 ? 1.345 -13.121 7.534 1.00 97.00 182 ILE A O 1
ATOM 1525 N N . ASN A 1 183 ? 0.217 -13.114 5.580 1.00 95.56 183 ASN A N 1
ATOM 1526 C CA . ASN A 1 183 ? 1.398 -13.174 4.727 1.00 95.56 183 ASN A CA 1
ATOM 1527 C C . ASN A 1 183 ? 2.276 -11.920 4.859 1.00 95.56 183 ASN A C 1
ATOM 1529 O O . ASN A 1 183 ? 3.488 -12.035 5.069 1.00 95.56 183 ASN A O 1
ATOM 1533 N N . ASP A 1 184 ? 1.679 -10.728 4.779 1.00 95.75 184 ASP A N 1
ATOM 1534 C CA . ASP A 1 184 ? 2.449 -9.483 4.704 1.00 95.75 184 ASP A CA 1
ATOM 1535 C C . ASP A 1 184 ? 2.950 -9.019 6.080 1.00 95.75 184 ASP A C 1
ATOM 1537 O O . ASP A 1 184 ? 4.070 -8.512 6.187 1.00 95.75 184 ASP A O 1
ATOM 1541 N N . LEU A 1 185 ? 2.166 -9.229 7.147 1.00 96.75 185 LEU A N 1
ATOM 1542 C CA . LEU A 1 185 ? 2.555 -8.880 8.523 1.00 96.75 185 LEU A CA 1
ATOM 1543 C C . LEU A 1 185 ? 3.257 -10.030 9.264 1.00 96.75 185 LEU A C 1
ATOM 1545 O O . LEU A 1 185 ? 3.697 -9.842 10.399 1.00 96.75 185 LEU A O 1
ATOM 1549 N N . ARG A 1 186 ? 3.408 -11.199 8.621 1.00 95.81 186 ARG A N 1
ATOM 1550 C CA . ARG A 1 186 ? 4.081 -12.400 9.154 1.00 95.81 186 ARG A CA 1
ATOM 1551 C C . ARG A 1 186 ? 3.482 -12.900 10.470 1.00 95.81 186 ARG A C 1
ATOM 1553 O O . ARG A 1 186 ? 4.205 -13.256 11.403 1.00 95.81 186 ARG A O 1
ATOM 1560 N N . ILE A 1 187 ? 2.158 -12.915 10.538 1.00 94.81 187 ILE A N 1
ATOM 1561 C CA . ILE A 1 187 ? 1.404 -13.434 11.682 1.00 94.81 187 ILE A CA 1
ATOM 1562 C C . ILE A 1 187 ? 1.268 -14.956 11.526 1.00 94.81 187 ILE A C 1
ATOM 1564 O O . ILE A 1 187 ? 1.218 -15.460 10.410 1.00 94.81 187 ILE A O 1
ATOM 1568 N N . GLN A 1 188 ? 1.286 -15.716 12.624 1.00 90.56 188 GLN A N 1
ATOM 1569 C CA . GLN A 1 188 ? 1.391 -17.181 12.548 1.00 90.56 188 GLN A CA 1
ATOM 1570 C C . GLN A 1 188 ? 0.075 -17.872 12.186 1.00 90.56 188 GLN A C 1
ATOM 1572 O O . GLN A 1 188 ? 0.079 -18.863 11.458 1.00 90.56 188 GLN A O 1
ATOM 1577 N N . ASN A 1 189 ? -1.038 -17.385 12.725 1.00 91.94 189 ASN A N 1
ATOM 1578 C CA . ASN A 1 189 ? -2.370 -17.936 12.507 1.00 91.94 189 ASN A CA 1
ATOM 1579 C C . ASN A 1 189 ? -3.412 -16.807 12.501 1.00 91.94 189 ASN A C 1
ATOM 1581 O O . ASN A 1 189 ? -3.121 -15.677 12.883 1.00 91.94 189 ASN A O 1
ATOM 1585 N N . GLN A 1 190 ? -4.624 -17.110 12.046 1.00 92.94 190 GLN A N 1
ATOM 1586 C CA . GLN A 1 190 ? -5.686 -16.113 11.900 1.00 92.94 190 GLN A CA 1
ATOM 1587 C C . GLN A 1 190 ? -6.235 -15.610 13.239 1.00 92.94 190 GLN A C 1
ATOM 1589 O O . GLN A 1 190 ? -6.556 -14.430 13.341 1.00 92.94 190 GLN A O 1
ATOM 1594 N N . ASP A 1 191 ? -6.284 -16.452 14.273 1.00 94.06 191 ASP A N 1
ATOM 1595 C CA . ASP A 1 191 ? -6.786 -16.059 15.597 1.00 94.06 191 ASP A CA 1
ATOM 1596 C C . ASP A 1 191 ? -5.903 -14.983 16.247 1.00 94.06 191 ASP A C 1
ATOM 1598 O O . ASP A 1 191 ? -6.395 -14.113 16.966 1.00 94.06 191 ASP A O 1
ATOM 1602 N N . ASP A 1 192 ? -4.602 -14.979 15.942 1.00 96.81 192 ASP A N 1
ATOM 1603 C CA . ASP A 1 192 ? -3.665 -13.956 16.410 1.00 96.81 192 ASP A CA 1
ATOM 1604 C C . ASP A 1 192 ? -4.016 -12.543 15.908 1.00 96.81 192 ASP A C 1
ATOM 1606 O O . ASP A 1 192 ? -3.614 -11.564 16.534 1.00 96.81 192 ASP A O 1
ATOM 1610 N N . LEU A 1 193 ? -4.784 -12.409 14.818 1.00 97.31 193 LEU A N 1
ATOM 1611 C CA . LEU A 1 193 ? -5.290 -11.113 14.340 1.00 97.31 193 LEU A CA 1
ATOM 1612 C C . LEU A 1 193 ? -6.338 -10.507 15.280 1.00 97.31 193 LEU A C 1
ATOM 1614 O O . LEU A 1 193 ? -6.542 -9.292 15.282 1.00 97.31 193 LEU A O 1
ATOM 1618 N N . LEU A 1 194 ? -7.013 -11.352 16.063 1.00 97.94 194 LEU A N 1
ATOM 1619 C CA . LEU A 1 194 ? -8.044 -10.955 17.019 1.00 97.94 194 LEU A CA 1
ATOM 1620 C C . LEU A 1 194 ? -7.452 -10.602 18.393 1.00 97.94 194 LEU A C 1
ATOM 1622 O O . LEU A 1 194 ? -8.158 -10.052 19.241 1.00 97.94 194 LEU A O 1
ATOM 1626 N N . ASP A 1 195 ? -6.156 -10.839 18.603 1.00 98.12 195 ASP A N 1
ATOM 1627 C CA . ASP A 1 195 ? -5.395 -10.409 19.775 1.00 98.12 195 ASP A CA 1
ATOM 1628 C C . ASP A 1 195 ? -4.691 -9.072 19.484 1.00 98.12 195 ASP A C 1
ATOM 1630 O O . ASP A 1 195 ? -3.823 -8.970 18.615 1.00 98.12 195 ASP A O 1
ATOM 1634 N N . LEU A 1 196 ? -5.067 -8.027 20.227 1.00 98.38 196 LEU A N 1
ATOM 1635 C CA . LEU A 1 196 ? -4.554 -6.675 20.004 1.00 98.38 196 LEU A CA 1
ATOM 1636 C C . LEU A 1 196 ? -3.037 -6.582 20.204 1.00 98.38 196 LEU A C 1
ATOM 1638 O O . LEU A 1 196 ? -2.373 -5.869 19.456 1.00 98.38 196 LEU A O 1
ATOM 1642 N N . GLU A 1 197 ? -2.475 -7.286 21.188 1.00 98.19 197 GLU A N 1
ATOM 1643 C CA . GLU A 1 197 ? -1.038 -7.224 21.468 1.00 98.19 197 GLU A CA 1
ATOM 1644 C C . GLU A 1 197 ? -0.239 -7.922 20.370 1.00 98.19 197 GLU A C 1
ATOM 1646 O O . GLU A 1 197 ? 0.785 -7.407 19.913 1.00 98.19 197 GLU A O 1
ATOM 1651 N N . LYS A 1 198 ? -0.717 -9.074 19.887 1.00 98.06 198 LYS A N 1
ATOM 1652 C CA . LYS A 1 198 ? -0.070 -9.776 18.768 1.00 98.06 198 LYS A CA 1
ATOM 1653 C C . LYS A 1 198 ? -0.141 -8.959 17.482 1.00 98.06 198 LYS A C 1
ATOM 1655 O O . LYS A 1 198 ? 0.882 -8.806 16.809 1.00 98.06 198 LYS A O 1
ATOM 1660 N N . LEU A 1 199 ? -1.299 -8.367 17.185 1.00 98.44 199 LEU A N 1
ATOM 1661 C CA . LEU A 1 199 ? -1.462 -7.481 16.035 1.00 98.44 199 LEU A CA 1
ATOM 1662 C C . LEU A 1 199 ? -0.563 -6.239 16.150 1.00 98.44 199 LEU A C 1
ATOM 1664 O O . LEU A 1 199 ? 0.126 -5.887 15.189 1.00 98.44 199 LEU A O 1
ATOM 1668 N N . ARG A 1 200 ? -0.506 -5.608 17.332 1.00 98.56 200 ARG A N 1
ATOM 1669 C CA . ARG A 1 200 ? 0.381 -4.466 17.602 1.00 98.56 200 ARG A CA 1
ATOM 1670 C C . ARG A 1 200 ? 1.839 -4.822 17.356 1.00 98.56 200 ARG A C 1
ATOM 1672 O O . ARG A 1 200 ? 2.542 -4.061 16.691 1.00 98.56 200 ARG A O 1
ATOM 1679 N N . ASN A 1 201 ? 2.293 -5.973 17.843 1.00 98.19 201 ASN A N 1
ATOM 1680 C CA . ASN A 1 201 ? 3.658 -6.443 17.618 1.00 98.19 201 ASN A CA 1
ATOM 1681 C C . ASN A 1 201 ? 3.953 -6.642 16.125 1.00 98.19 201 ASN A C 1
ATOM 1683 O O . ASN A 1 201 ? 5.013 -6.233 15.648 1.00 98.19 201 ASN A O 1
ATOM 1687 N N . ALA A 1 202 ? 3.015 -7.213 15.368 1.00 98.38 202 ALA A N 1
ATOM 1688 C CA . ALA A 1 202 ? 3.173 -7.411 13.930 1.00 98.38 202 ALA A CA 1
ATOM 1689 C C . ALA A 1 202 ? 3.326 -6.075 13.177 1.00 98.38 202 ALA A C 1
ATOM 1691 O O . ALA A 1 202 ? 4.298 -5.885 12.441 1.00 98.38 202 ALA A O 1
ATOM 1692 N N . TYR A 1 203 ? 2.444 -5.102 13.434 1.00 98.50 203 TYR A N 1
ATOM 1693 C CA . TYR A 1 203 ? 2.561 -3.760 12.850 1.00 98.50 203 TYR A CA 1
ATOM 1694 C C . TYR A 1 203 ? 3.830 -3.028 13.298 1.00 98.50 203 TYR A C 1
ATOM 1696 O O . TYR A 1 203 ? 4.480 -2.383 12.474 1.00 98.50 203 TYR A O 1
ATOM 1704 N N . SER A 1 204 ? 4.221 -3.150 14.568 1.00 98.06 204 SER A N 1
ATOM 1705 C CA . SER A 1 204 ? 5.431 -2.516 15.115 1.00 98.06 204 SER A CA 1
ATOM 1706 C C . SER A 1 204 ? 6.715 -3.051 14.481 1.00 98.06 204 SER A C 1
ATOM 1708 O O . SER A 1 204 ? 7.699 -2.324 14.369 1.00 98.06 204 SER A O 1
ATOM 1710 N N . ASN A 1 205 ? 6.702 -4.299 14.009 1.00 97.50 205 ASN A N 1
ATOM 1711 C CA . ASN A 1 205 ? 7.812 -4.883 13.260 1.00 97.50 205 ASN A CA 1
ATOM 1712 C C . ASN A 1 205 ? 7.790 -4.495 11.772 1.00 97.50 205 ASN A C 1
ATOM 1714 O O . ASN A 1 205 ? 8.850 -4.344 11.164 1.00 97.50 205 ASN A O 1
ATOM 1718 N N . ALA A 1 206 ? 6.605 -4.344 11.174 1.00 96.88 206 ALA A N 1
ATOM 1719 C CA . ALA A 1 206 ? 6.451 -4.124 9.735 1.00 96.88 206 ALA A CA 1
ATOM 1720 C C . ALA A 1 206 ? 6.530 -2.642 9.318 1.00 96.88 206 ALA A C 1
ATOM 1722 O O . ALA A 1 206 ? 7.208 -2.301 8.347 1.00 96.88 206 ALA A O 1
ATOM 1723 N N . ILE A 1 207 ? 5.844 -1.747 10.033 1.00 97.44 207 ILE A N 1
ATOM 1724 C CA . ILE A 1 207 ? 5.596 -0.368 9.584 1.00 97.44 207 ILE A CA 1
ATOM 1725 C C . ILE A 1 207 ? 6.792 0.574 9.784 1.00 97.44 207 ILE A C 1
ATOM 1727 O O . ILE A 1 207 ? 7.130 1.282 8.832 1.00 97.44 207 ILE A O 1
ATOM 1731 N N . PRO A 1 208 ? 7.485 0.616 10.940 1.00 96.88 208 PRO A N 1
ATOM 1732 C CA . PRO A 1 208 ? 8.580 1.570 11.138 1.00 96.88 208 PRO A CA 1
ATOM 1733 C C . PRO A 1 208 ? 9.739 1.440 10.127 1.00 96.88 208 PRO A C 1
ATOM 1735 O O . PRO A 1 208 ? 10.210 2.471 9.627 1.00 96.88 208 PRO A O 1
ATOM 1738 N N . PRO A 1 209 ? 10.182 0.224 9.731 1.00 96.12 209 PRO A N 1
ATOM 1739 C CA . PRO A 1 209 ? 11.162 0.075 8.653 1.00 96.12 209 PRO A CA 1
ATOM 1740 C C . PRO A 1 209 ? 10.666 0.626 7.308 1.00 96.12 209 PRO A C 1
ATOM 1742 O O . PRO A 1 209 ? 11.438 1.243 6.570 1.00 96.12 209 PRO A O 1
ATOM 1745 N N . LEU A 1 210 ? 9.378 0.451 6.997 1.00 96.94 210 LEU A N 1
ATOM 1746 C CA . LEU A 1 210 ? 8.756 0.969 5.776 1.00 96.94 210 LEU A CA 1
ATOM 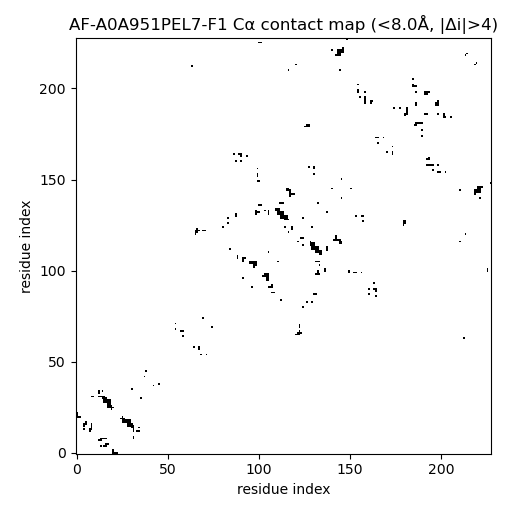1747 C C . LEU A 1 210 ? 8.657 2.502 5.786 1.00 96.94 210 LEU A C 1
ATOM 1749 O O . LEU A 1 210 ? 9.003 3.129 4.785 1.00 96.94 210 LEU A O 1
ATOM 1753 N N . ILE A 1 211 ? 8.275 3.113 6.913 1.00 97.31 211 ILE A N 1
ATOM 1754 C CA . ILE A 1 211 ? 8.292 4.577 7.096 1.00 97.31 211 ILE A CA 1
ATOM 1755 C C . ILE A 1 211 ? 9.709 5.130 6.912 1.00 97.31 211 ILE A C 1
ATOM 1757 O O . ILE A 1 211 ? 9.904 6.118 6.197 1.00 97.31 211 ILE A O 1
ATOM 1761 N N . SER A 1 212 ? 10.710 4.478 7.510 1.00 96.25 212 SER A N 1
ATOM 1762 C CA . SER A 1 212 ? 12.118 4.877 7.381 1.00 96.25 212 SER A CA 1
ATOM 1763 C C . SER A 1 212 ? 12.573 4.839 5.920 1.00 96.25 212 SER A C 1
ATOM 1765 O O . SER A 1 212 ? 13.199 5.775 5.419 1.00 96.25 212 SER A O 1
ATOM 1767 N N . LEU A 1 213 ? 12.211 3.776 5.200 1.00 96.00 213 LEU A N 1
ATOM 1768 C CA . LEU A 1 213 ? 12.533 3.634 3.788 1.00 96.00 213 LEU A CA 1
ATOM 1769 C C . LEU A 1 213 ? 11.818 4.678 2.916 1.00 96.00 213 LEU A C 1
ATOM 1771 O O . LEU A 1 213 ? 12.452 5.259 2.036 1.00 96.00 213 LEU A O 1
ATOM 1775 N N . ALA A 1 214 ? 10.530 4.928 3.152 1.00 96.50 214 ALA A N 1
ATOM 1776 C CA . ALA A 1 214 ? 9.766 5.938 2.424 1.00 96.50 214 ALA A CA 1
ATOM 1777 C C . ALA A 1 214 ? 10.355 7.340 2.637 1.00 96.50 214 ALA A C 1
ATOM 1779 O O . ALA A 1 214 ? 10.561 8.079 1.674 1.00 96.50 214 ALA A O 1
ATOM 1780 N N . THR A 1 215 ? 10.715 7.674 3.878 1.00 96.38 215 THR A N 1
ATOM 1781 C CA . THR A 1 215 ? 11.403 8.928 4.217 1.00 96.38 215 THR A CA 1
ATOM 1782 C C . THR A 1 215 ? 12.704 9.074 3.423 1.00 96.38 215 THR A C 1
ATOM 1784 O O . THR A 1 215 ? 12.926 10.100 2.781 1.00 96.38 215 THR A O 1
ATOM 1787 N N . ASN A 1 216 ? 13.527 8.021 3.361 1.00 94.62 216 ASN A N 1
ATOM 1788 C CA . ASN A 1 216 ? 14.770 8.017 2.577 1.00 94.62 216 ASN A CA 1
ATOM 1789 C C . ASN A 1 216 ? 14.541 8.152 1.058 1.00 94.62 216 ASN A C 1
ATOM 1791 O O . ASN A 1 216 ? 15.436 8.589 0.339 1.00 94.62 216 ASN A O 1
ATOM 1795 N N . GLN A 1 217 ? 13.351 7.799 0.564 1.00 92.44 217 GLN A N 1
ATOM 1796 C CA . GLN A 1 217 ? 12.931 7.993 -0.830 1.00 92.44 217 GLN A CA 1
ATOM 1797 C C . GLN A 1 217 ? 12.307 9.379 -1.087 1.00 92.44 217 GLN A C 1
ATOM 1799 O O . GLN A 1 217 ? 11.879 9.658 -2.205 1.00 92.44 217 GLN A O 1
ATOM 1804 N N . GLY A 1 218 ? 12.268 10.259 -0.081 1.00 95.38 218 GLY A N 1
ATOM 1805 C CA . GLY A 1 218 ? 11.801 11.642 -0.210 1.00 95.38 218 GLY A CA 1
ATOM 1806 C C . GLY A 1 218 ? 10.317 11.859 0.094 1.00 95.38 218 GLY A C 1
ATOM 1807 O O . GLY A 1 218 ? 9.809 12.957 -0.148 1.00 95.38 218 GLY A O 1
ATOM 1808 N N . PHE A 1 219 ? 9.615 10.856 0.631 1.00 96.56 219 PHE A N 1
ATOM 1809 C CA . PHE A 1 219 ? 8.263 11.051 1.153 1.00 96.56 219 PHE A CA 1
ATOM 1810 C C . PHE A 1 219 ? 8.304 11.944 2.396 1.00 96.56 219 PHE A C 1
ATOM 1812 O O . PHE A 1 219 ? 9.169 11.795 3.257 1.00 96.56 219 PHE A O 1
ATOM 1819 N N . LYS A 1 220 ? 7.373 12.895 2.479 1.00 96.94 220 LYS A N 1
ATOM 1820 C CA . LYS A 1 220 ? 7.328 13.887 3.558 1.00 96.94 220 LYS A CA 1
ATOM 1821 C C . LYS A 1 220 ? 6.330 13.471 4.626 1.00 96.94 220 LYS A C 1
ATOM 1823 O O . LYS A 1 220 ? 5.317 12.853 4.311 1.00 96.94 220 LYS A O 1
ATOM 1828 N N . LEU A 1 221 ? 6.595 13.862 5.869 1.00 96.50 221 LEU A N 1
ATOM 1829 C CA . LEU A 1 221 ? 5.613 13.778 6.943 1.00 96.50 221 LEU A CA 1
ATOM 1830 C C . LEU A 1 221 ? 4.447 14.728 6.654 1.00 96.50 221 LEU A C 1
ATOM 1832 O O . LEU A 1 221 ? 4.660 15.865 6.220 1.00 96.50 221 LEU A O 1
ATOM 1836 N N . TRP A 1 222 ? 3.223 14.273 6.897 1.00 95.81 222 TRP A N 1
ATOM 1837 C CA . TRP A 1 222 ? 2.042 15.111 6.772 1.00 95.81 222 TRP A CA 1
ATOM 1838 C C . TRP A 1 222 ? 2.036 16.172 7.875 1.00 95.81 222 TRP A C 1
ATOM 1840 O O . TRP A 1 222 ? 2.039 15.860 9.064 1.00 95.81 222 TRP A O 1
ATOM 1850 N N . GLN A 1 223 ? 2.045 17.441 7.473 1.00 86.38 223 GLN A N 1
ATOM 1851 C CA . GLN A 1 223 ? 1.942 18.571 8.389 1.00 86.38 223 GLN A CA 1
ATOM 1852 C C . GLN A 1 223 ? 0.471 18.949 8.515 1.00 86.38 223 GLN A C 1
ATOM 1854 O O . GLN A 1 223 ? -0.117 19.462 7.564 1.00 86.38 223 GLN A O 1
ATOM 1859 N N . THR A 1 224 ? -0.125 18.678 9.673 1.00 72.25 224 THR A N 1
ATOM 1860 C CA . THR A 1 224 ? -1.531 18.984 9.930 1.00 72.25 224 THR A CA 1
ATOM 1861 C C . THR A 1 224 ? -1.715 19.798 11.202 1.00 72.25 224 THR A C 1
ATOM 1863 O O . THR A 1 224 ? -0.925 19.703 12.138 1.00 72.25 224 THR A O 1
ATOM 1866 N N . SER A 1 225 ? -2.766 20.616 11.210 1.00 62.59 225 SER A N 1
ATOM 1867 C CA . SER A 1 225 ? -3.237 21.378 12.365 1.00 62.59 225 SER A CA 1
ATOM 1868 C C . SER A 1 225 ? -4.308 20.639 13.171 1.00 62.59 225 SER A C 1
ATOM 1870 O O . SER A 1 225 ? -4.864 21.231 14.093 1.00 62.59 225 SER A O 1
ATOM 1872 N N . TYR A 1 226 ? -4.654 19.393 12.816 1.00 62.28 226 TYR A N 1
ATOM 1873 C CA . TYR A 1 226 ? -5.479 18.542 13.676 1.00 62.28 226 TYR A CA 1
ATOM 1874 C C . TYR A 1 226 ? -4.623 18.166 14.891 1.00 62.28 226 TYR A C 1
ATOM 1876 O O . TYR A 1 226 ? -3.791 17.265 14.831 1.00 62.28 226 TYR A O 1
ATOM 1884 N N . SER A 1 227 ? -4.722 18.982 15.939 1.00 45.69 227 SER A N 1
ATOM 1885 C CA . SER A 1 227 ? -4.029 18.792 17.209 1.00 45.69 227 SER A CA 1
ATOM 1886 C C . SER A 1 227 ? -4.387 17.435 17.809 1.00 45.69 227 SER A C 1
ATOM 1888 O O . SER A 1 227 ? -5.546 17.026 17.736 1.00 45.69 227 SER A O 1
ATOM 1890 N N . ALA A 1 228 ? -3.394 16.779 18.412 1.00 46.34 228 ALA A N 1
ATOM 1891 C CA . ALA A 1 228 ? -3.623 15.697 19.365 1.00 46.34 228 ALA A CA 1
ATOM 1892 C C . ALA A 1 228 ? -4.445 16.177 20.573 1.00 46.34 228 ALA A C 1
ATOM 1894 O O . ALA A 1 228 ? -4.341 17.383 20.911 1.00 46.34 228 ALA A O 1
#

InterPro domains:
  IPR003615 HNH nuclease [PF13395] (99-146)
  IPR003615 HNH nuclease [cd00085] (86-142)

Nearest PDB structures (foldseek):
  8t7s-assembly1_A  TM=4.248E-01  e=1.638E-03  Streptococcus pyogenes
  7z4j-assembly1_B  TM=3.946E-01  e=8.708E-03  Streptococcus pyogenes
  6k3z-assembly1_B  TM=4.657E-01  e=3.938E-02  Streptococcus pyogenes serotype M1
  8d2p-assembly1_A  TM=3.571E-01  e=3.731E-02  Acidothermus cellulolyticus 11B
  7z4i-assembly1_B  TM=4.846E-01  e=9.843E-02  Streptococcus pyogenes